Protein 4DJB (pdb70)

Foldseek 3Di:
DWKKKWKKWDWQVNCVLQVLCHRLVVQLVVLVVVCVVCVVVPQNDWDDWAADPPGTIMDMIMGTLPDDVSVVVSQVVSLVSSQVSVQVVSCVSNVGDGDDRNVIGIDMDDDPVD/DWWKKKWWFDQVNCVLCVLVHRLVVQLVVLVVVVCVVCPVVQVDKDDWDADPPGTIMDMIITNDPDPVCVVVVQVVSLCSSQVSVQVVSCVSVVGDGDDRVVTHIDTDDDPVD

Int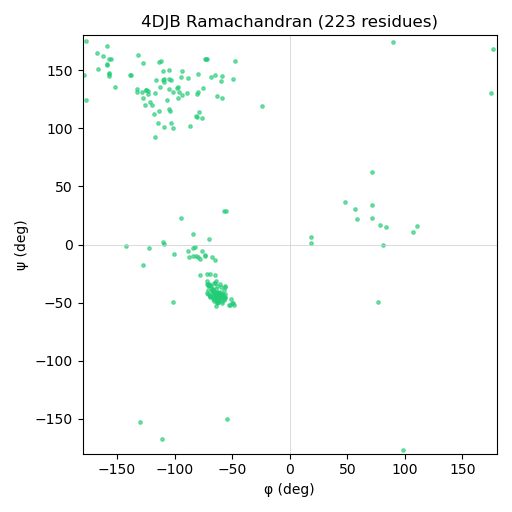erPro domains:
  IPR009699 Mastadenovirus E4/Orf3 [PF06931] (4-116)
  IPR038368 Mastadenovirus E4/Orf3 superfamily [G3DSA:3.30.70.2870] (1-116)

Secondary structure (DSSP, 8-state):
---EEEEEEEEHHHHHHH-----HHHHHHHHHHHHHHTGGG----B--EEE-SSSEEEEEEEE---SHHHHHHHHHHHHHHHHHHHHHHHHHHHTS-----TT--EEEE--TT-/--EEEEEEE-HHHHHHH-----HHHHHHHHHHHHHHTTTT---EE--EEE-SSS-EEEEEEEE-S-GGGHHHHHHHHHHHHHHHHHHHHHHHHTS-----TT---EE---TT-

Solvent-accessible surface area: 12190 Å² total

Organism: Human adenovirus C serotype 5 (NCBI:txid28285)

Structure (mmCIF, N/CA/C/O backbone):
data_4DJB
#
_entry.id   4DJB
#
_cell.length_a   56.429
_cell.length_b   67.222
_cell.length_c   87.340
_cell.angle_alpha   90.00
_cell.angle_beta   90.00
_cell.angle_gamma   90.00
#
_symmetry.space_group_name_H-M   'P 21 21 21'
#
loop_
_entity.id
_entity.type
_entity.pdbx_description
1 polymer E4-ORF3
2 water water
#
loop_
_atom_site.group_PDB
_atom_site.id
_atom_site.type_symbol
_atom_site.label_atom_id
_atom_site.label_alt_id
_atom_site.label_comp_id
_atom_site.label_asym_id
_atom_site.label_entity_id
_atom_site.label_seq_id
_atom_site.pdbx_PDB_ins_code
_at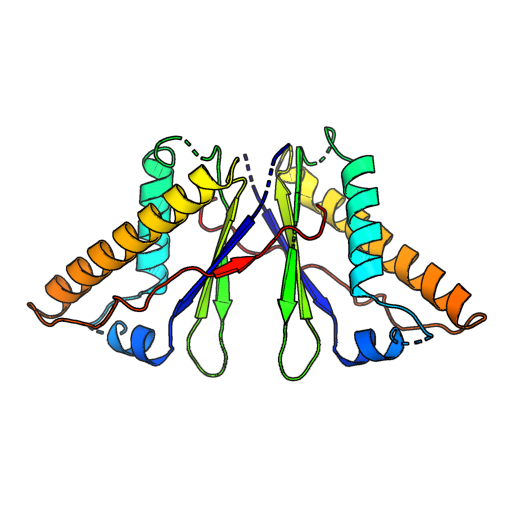om_site.Cartn_x
_atom_site.Cartn_y
_atom_site.Cartn_z
_atom_site.occupancy
_atom_site.B_iso_or_equiv
_atom_site.auth_seq_id
_atom_site.auth_comp_id
_atom_site.auth_asym_id
_atom_site.auth_atom_id
_atom_site.pdbx_PDB_model_num
ATOM 1 N N . ASP A 1 13 ? 29.241 49.640 -10.309 1.00 44.10 -1 ASP A N 1
ATOM 2 C CA . ASP A 1 13 ? 30.314 50.214 -9.503 1.00 41.68 -1 ASP A CA 1
ATOM 3 C C . ASP A 1 13 ? 30.662 49.330 -8.293 1.00 38.06 -1 ASP A C 1
ATOM 4 O O . ASP A 1 13 ? 31.812 48.928 -8.141 1.00 37.71 -1 ASP A O 1
ATOM 9 N N . PRO A 1 14 ? 29.667 49.012 -7.441 1.00 36.86 0 PRO A N 1
ATOM 10 C CA . PRO A 1 14 ? 29.901 48.085 -6.322 1.00 34.25 0 PRO A CA 1
ATOM 11 C C . PRO A 1 14 ? 30.478 46.762 -6.805 1.00 31.42 0 PRO A C 1
ATOM 12 O O . PRO A 1 14 ? 30.179 46.328 -7.912 1.00 32.43 0 PRO A O 1
ATOM 24 N N . ILE A 1 16 ? 30.110 43.335 -5.396 1.00 27.44 2 ILE A N 1
ATOM 25 C CA . ILE A 1 16 ? 29.510 42.467 -4.390 1.00 25.74 2 ILE A CA 1
ATOM 26 C C . ILE A 1 16 ? 30.027 41.045 -4.535 1.00 25.47 2 ILE A C 1
ATOM 27 O O . ILE A 1 16 ? 29.944 40.440 -5.609 1.00 25.79 2 ILE A O 1
ATOM 32 N N . ARG A 1 17 ? 30.583 40.514 -3.457 1.00 25.76 3 ARG A N 1
ATOM 33 C CA . ARG A 1 17 ? 31.096 39.144 -3.499 1.00 25.00 3 ARG A CA 1
ATOM 34 C C . ARG A 1 17 ? 30.615 38.346 -2.292 1.00 25.08 3 ARG A C 1
ATOM 35 O O . ARG A 1 17 ? 30.124 38.903 -1.312 1.00 23.76 3 ARG A O 1
ATOM 43 N N . CYS A 1 18 ? 30.726 37.032 -2.391 1.00 24.44 4 CYS A N 1
ATOM 44 C CA . CYS A 1 18 ? 30.456 36.167 -1.266 1.00 23.93 4 CYS A CA 1
ATOM 45 C C . CYS A 1 18 ? 31.719 35.364 -1.002 1.00 24.10 4 CYS A C 1
ATOM 46 O O . CYS A 1 18 ? 32.220 34.695 -1.893 1.00 25.45 4 CYS A O 1
ATOM 49 N N . LEU A 1 19 ? 32.243 35.460 0.213 1.00 24.17 5 LEU A N 1
ATOM 50 C CA . LEU A 1 19 ? 33.404 34.677 0.616 1.00 23.85 5 LEU A CA 1
ATOM 51 C C . LEU A 1 19 ? 32.927 33.428 1.364 1.00 25.96 5 LEU A C 1
ATOM 52 O O . LEU A 1 19 ? 32.162 33.535 2.319 1.00 24.86 5 LEU A O 1
ATOM 57 N N . ARG A 1 20 ? 33.367 32.251 0.926 1.00 26.02 6 ARG A N 1
ATOM 58 C CA . ARG A 1 20 ? 32.908 30.997 1.526 1.00 26.51 6 ARG A CA 1
ATOM 59 C C . ARG A 1 20 ? 34.069 30.197 2.110 1.00 26.64 6 ARG A C 1
ATOM 60 O O . ARG A 1 20 ? 34.995 29.813 1.394 1.00 26.31 6 ARG A O 1
ATOM 68 N N . LEU A 1 21 ? 34.001 29.943 3.411 1.00 27.39 7 LEU A N 1
ATOM 69 C CA . LEU A 1 21 ? 35.054 29.219 4.107 1.00 27.37 7 LEU A CA 1
ATOM 70 C C . LEU A 1 21 ? 34.550 27.866 4.609 1.00 27.35 7 LEU A C 1
ATOM 71 O O . LEU A 1 21 ? 33.685 27.810 5.473 1.00 26.85 7 LEU A O 1
ATOM 76 N N . LYS A 1 22 ? 35.106 26.785 4.078 1.00 28.44 8 LYS A N 1
ATOM 77 C CA . LYS A 1 22 ? 34.707 25.430 4.483 1.00 29.86 8 LYS A CA 1
ATOM 78 C C . LYS A 1 22 ? 35.358 24.950 5.784 1.00 28.26 8 LYS A C 1
ATOM 79 O O . LYS A 1 22 ? 36.570 25.021 5.944 1.00 28.87 8 LYS A O 1
ATOM 85 N N . VAL A 1 23 ? 34.540 24.459 6.712 1.00 28.40 9 VAL A N 1
ATOM 86 C CA . VAL A 1 23 ? 35.048 23.847 7.929 1.00 28.38 9 VAL A CA 1
ATOM 87 C C . VAL A 1 23 ? 34.699 22.356 7.965 1.00 30.54 9 VAL A C 1
ATOM 88 O O . VAL A 1 23 ? 33.549 21.975 8.205 1.00 26.95 9 VAL A O 1
ATOM 92 N N . GLU A 1 24 ? 35.708 21.529 7.709 1.00 29.00 10 GLU A N 1
ATOM 93 C CA . GLU A 1 24 ? 35.575 20.075 7.771 1.00 30.78 10 GLU A CA 1
ATOM 94 C C . GLU A 1 24 ? 34.919 19.612 9.076 1.00 28.01 10 GLU A C 1
ATOM 95 O O . GLU A 1 24 ? 35.169 20.168 10.146 1.00 27.62 10 GLU A O 1
ATOM 101 N N . GLY A 1 25 ? 34.090 18.582 8.985 1.00 29.47 11 GLY A N 1
ATOM 102 C CA . GLY A 1 25 ? 33.464 18.004 10.163 1.00 28.53 11 GLY A CA 1
ATOM 103 C C . GLY A 1 25 ? 34.458 17.545 11.218 1.00 26.75 11 GLY A C 1
ATOM 104 O O . GLY A 1 25 ? 34.199 17.676 12.410 1.00 25.02 11 GLY A O 1
ATOM 105 N N . ALA A 1 26 ? 35.600 17.012 10.790 1.00 25.52 12 ALA A N 1
ATOM 106 C CA . ALA A 1 26 ? 36.601 16.536 11.740 1.00 25.40 12 ALA A CA 1
ATOM 107 C C . ALA A 1 26 ? 37.265 17.702 12.492 1.00 24.67 12 ALA A C 1
ATOM 108 O O . ALA A 1 26 ? 37.605 17.585 13.666 1.00 24.38 12 ALA A O 1
ATOM 110 N N . LEU A 1 27 ? 37.434 18.831 11.812 1.00 24.94 13 LEU A N 1
ATOM 111 C CA . LEU A 1 27 ? 37.986 20.014 12.457 1.00 25.38 13 LEU A CA 1
ATOM 112 C C . LEU A 1 27 ? 37.023 20.547 13.518 1.00 25.07 13 LEU A C 1
ATOM 113 O O . LEU A 1 27 ? 37.434 20.897 14.627 1.00 24.32 13 LEU A O 1
ATOM 118 N N . GLU A 1 28 ? 35.742 20.606 13.176 1.00 25.06 14 GLU A N 1
ATOM 119 C CA . GLU A 1 28 ? 34.723 21.017 14.141 1.00 25.76 14 GLU A CA 1
ATOM 120 C C . GLU A 1 28 ? 34.733 20.079 15.346 1.00 25.74 14 GLU A C 1
ATOM 121 O O . GLU A 1 28 ? 34.647 20.515 16.497 1.00 25.92 14 GLU A O 1
ATOM 127 N N . GLN A 1 29 ? 34.850 18.782 15.079 1.00 26.25 15 GLN A N 1
ATOM 128 C CA . GLN A 1 29 ? 34.879 17.799 16.162 1.00 25.66 15 GLN A CA 1
ATOM 129 C C . GLN A 1 29 ? 36.141 17.947 17.009 1.00 24.56 15 GLN A C 1
ATOM 130 O O . GLN A 1 29 ? 36.101 17.819 18.229 1.00 26.50 15 GLN A O 1
ATOM 136 N N . ILE A 1 30 ? 37.263 18.234 16.372 1.00 23.31 16 ILE A N 1
ATOM 137 C CA . ILE A 1 30 ? 38.483 18.521 17.130 1.00 25.62 16 ILE A CA 1
ATOM 138 C C . ILE A 1 30 ? 38.284 19.675 18.126 1.00 25.55 16 ILE A C 1
ATOM 139 O O . ILE A 1 30 ? 38.734 19.609 19.267 1.00 25.35 16 ILE A O 1
ATOM 144 N N . PHE A 1 31 ? 37.599 20.725 17.695 1.00 23.71 17 PHE A N 1
ATOM 145 C CA . PHE A 1 31 ? 37.340 21.862 18.578 1.00 25.61 17 PHE A CA 1
ATOM 146 C C . PHE A 1 31 ? 36.332 21.508 19.669 1.00 24.40 17 PHE A C 1
ATOM 147 O O . PHE A 1 31 ? 36.526 21.841 20.825 1.00 25.46 17 PHE A O 1
ATOM 155 N N . THR A 1 32 ? 35.279 20.802 19.290 1.00 24.72 18 THR A N 1
ATOM 156 C CA . THR A 1 32 ? 34.289 20.338 20.257 1.00 27.35 18 THR A CA 1
ATOM 157 C C . THR A 1 32 ? 34.944 19.520 21.363 1.00 27.07 18 THR A C 1
ATOM 158 O O . THR A 1 32 ? 34.610 19.676 22.525 1.00 27.28 18 THR A O 1
ATOM 170 N N . ALA A 1 34 ? 37.867 19.801 22.453 1.00 26.96 20 ALA A N 1
ATOM 171 C CA . ALA A 1 34 ? 38.629 20.717 23.291 1.00 27.91 20 ALA A CA 1
ATOM 172 C C . ALA A 1 34 ? 37.700 21.591 24.148 1.00 30.12 20 ALA A C 1
ATOM 173 O O . ALA A 1 34 ? 38.167 22.448 24.893 1.00 29.92 20 ALA A O 1
ATOM 175 N N . GLY A 1 35 ? 36.392 21.376 24.031 1.00 30.04 21 GLY A N 1
ATOM 176 C CA . GLY A 1 35 ? 35.417 22.187 24.745 1.00 29.39 21 GLY A CA 1
ATOM 177 C C . GLY A 1 35 ? 35.078 23.500 24.043 1.00 30.43 21 GLY A C 1
ATOM 178 O O . GLY A 1 35 ? 34.489 24.407 24.645 1.00 30.15 21 GLY A O 1
ATOM 179 N N . LEU A 1 36 ? 35.441 23.600 22.767 1.00 27.90 22 LEU A N 1
ATOM 180 C CA . LEU A 1 36 ? 35.273 24.842 22.015 1.00 28.15 22 LEU A CA 1
ATOM 181 C C . LEU A 1 36 ? 34.175 24.725 20.963 1.00 27.45 22 LEU A C 1
ATOM 182 O O . LEU A 1 36 ? 34.009 23.670 20.337 1.00 28.12 22 LEU A O 1
ATOM 187 N N . ASN A 1 37 ? 33.418 25.806 20.789 1.00 26.49 23 ASN A N 1
ATOM 188 C CA . ASN A 1 37 ? 32.434 25.908 19.715 1.00 27.16 23 ASN A CA 1
ATOM 189 C C . ASN A 1 37 ? 33.026 26.769 18.595 1.00 27.69 23 ASN A C 1
ATOM 190 O O . ASN A 1 37 ? 33.049 27.996 18.687 1.00 27.69 23 ASN A O 1
ATOM 195 N N . ILE A 1 38 ? 33.529 26.111 17.556 1.00 25.82 24 ILE A N 1
ATOM 196 C CA . ILE A 1 38 ? 34.203 26.793 16.470 1.00 24.73 24 ILE A CA 1
ATOM 197 C C . ILE A 1 38 ? 33.272 27.730 15.683 1.00 25.46 24 ILE A C 1
ATOM 198 O O . ILE A 1 38 ? 33.715 28.738 15.169 1.00 23.56 24 ILE A O 1
ATOM 203 N N . ARG A 1 39 ? 31.990 27.401 15.584 1.00 26.10 25 ARG A N 1
ATOM 204 C CA . ARG A 1 39 ? 31.054 28.284 14.885 1.00 27.39 25 ARG A CA 1
ATOM 205 C C . ARG A 1 39 ? 30.932 29.610 15.611 1.00 25.88 25 ARG A C 1
ATOM 206 O O . ARG A 1 39 ? 30.888 30.664 14.979 1.00 23.60 25 ARG A O 1
ATOM 214 N N . ASP A 1 40 ? 30.861 29.539 16.937 1.00 26.93 26 ASP A N 1
ATOM 215 C CA . ASP A 1 40 ? 30.753 30.733 17.770 1.00 27.62 26 ASP A CA 1
ATOM 216 C C . ASP A 1 40 ? 32.063 31.516 17.762 1.00 26.33 26 ASP A C 1
ATOM 217 O O . ASP A 1 40 ? 32.048 32.739 17.821 1.00 25.34 26 ASP A O 1
ATOM 222 N N . LEU A 1 41 ? 33.187 30.806 17.709 1.00 26.61 27 LEU A N 1
ATOM 223 C CA . LEU A 1 41 ? 34.493 31.467 17.644 1.00 27.18 27 LEU A CA 1
ATOM 224 C C . LEU A 1 41 ? 34.655 32.234 16.335 1.00 25.83 27 LEU A C 1
ATOM 225 O O . LEU A 1 41 ? 35.119 33.365 16.336 1.00 25.54 27 LEU A O 1
ATOM 230 N N . LEU A 1 42 ? 34.280 31.606 15.223 1.00 24.39 28 LEU A N 1
ATOM 231 C CA . LEU A 1 42 ? 34.322 32.272 13.922 1.00 25.15 28 LEU A CA 1
ATOM 232 C C . LEU A 1 42 ? 33.394 33.489 13.901 1.00 23.50 28 LEU A C 1
ATOM 233 O O . LEU A 1 42 ? 33.748 34.545 13.369 1.00 22.40 28 LEU A O 1
ATOM 238 N N . ARG A 1 43 ? 32.204 33.324 14.469 1.00 23.56 29 ARG A N 1
ATOM 239 C CA . ARG A 1 43 ? 31.250 34.422 14.569 1.00 24.29 29 ARG A CA 1
ATOM 240 C C . ARG A 1 43 ? 31.913 35.598 15.300 1.00 24.63 29 ARG A C 1
ATOM 241 O O . ARG A 1 43 ? 31.818 36.747 14.868 1.00 23.68 29 ARG A O 1
ATOM 249 N N . ASP A 1 44 ? 32.598 35.299 16.401 1.00 23.94 30 ASP A N 1
ATOM 250 C CA . ASP A 1 44 ? 33.185 36.353 17.223 1.00 26.23 30 ASP A CA 1
ATOM 251 C C . ASP A 1 44 ? 34.386 37.026 16.566 1.00 25.13 30 ASP A C 1
ATOM 252 O O . ASP A 1 44 ? 34.604 38.212 16.752 1.00 25.14 30 ASP A O 1
ATOM 257 N N . ILE A 1 45 ? 35.157 36.258 15.799 1.00 23.34 31 ILE A N 1
ATOM 258 C CA . ILE A 1 45 ? 36.284 36.816 15.066 1.00 24.23 31 ILE A CA 1
ATOM 259 C C . ILE A 1 45 ? 35.791 37.840 14.039 1.00 23.60 31 ILE A C 1
ATOM 260 O O . ILE A 1 45 ? 36.326 38.957 13.939 1.00 23.06 31 ILE A O 1
ATOM 265 N N . LEU A 1 46 ? 34.744 37.473 13.309 1.00 20.40 32 LEU A N 1
ATOM 266 C CA . LEU A 1 46 ? 34.156 38.363 12.322 1.00 22.79 32 LEU A CA 1
ATOM 267 C C . LEU A 1 46 ? 33.470 39.571 12.974 1.00 22.91 32 LEU A C 1
ATOM 268 O O . LEU A 1 46 ? 33.519 40.674 12.443 1.00 22.83 32 LEU A O 1
ATOM 273 N N . ARG A 1 47 ? 32.856 39.372 14.134 1.00 22.03 33 ARG A N 1
ATOM 274 C CA . ARG A 1 47 ? 32.287 40.501 14.862 1.00 23.22 33 ARG A CA 1
ATOM 275 C C . ARG A 1 47 ? 33.372 41.478 15.365 1.00 24.62 33 ARG A C 1
ATOM 276 O O . ARG A 1 47 ? 33.132 42.678 15.444 1.00 22.21 33 ARG A O 1
ATOM 284 N N . ARG A 1 48 ? 34.553 40.966 15.712 1.00 24.58 34 ARG A N 1
ATOM 285 C CA . ARG A 1 48 ? 35.627 41.850 16.184 1.00 25.57 34 ARG A CA 1
ATOM 286 C C . ARG A 1 48 ? 36.152 42.680 15.017 1.00 25.55 34 ARG A C 1
ATOM 287 O O . ARG A 1 48 ? 36.530 43.839 15.188 1.00 26.07 34 ARG A O 1
ATOM 295 N N . TRP A 1 49 ? 36.171 42.079 13.829 1.00 25.56 35 TRP A N 1
ATOM 296 C CA . TRP A 1 49 ? 36.551 42.798 12.620 1.00 24.95 35 TRP A CA 1
ATOM 297 C C . TRP A 1 49 ? 35.538 43.927 12.380 1.00 25.51 35 TRP A C 1
ATOM 298 O O . TRP A 1 49 ? 35.914 45.094 12.199 1.00 26.28 35 TRP A O 1
ATOM 309 N N . ARG A 1 50 ? 34.257 43.580 12.408 1.00 24.16 36 ARG A N 1
ATOM 310 C CA . ARG A 1 50 ? 33.183 44.576 12.355 1.00 24.78 36 ARG A CA 1
ATOM 311 C C . ARG A 1 50 ? 33.375 45.674 13.397 1.00 25.82 36 ARG A C 1
ATOM 312 O O . ARG A 1 50 ? 33.230 46.865 13.088 1.00 25.78 36 ARG A O 1
ATOM 320 N N . ASP A 1 51 ? 33.679 45.276 14.632 1.00 24.64 37 ASP A N 1
ATOM 321 C CA . ASP A 1 51 ? 33.756 46.235 15.735 1.00 27.83 37 ASP A CA 1
ATOM 322 C C . ASP A 1 51 ? 35.004 47.105 15.649 1.00 27.58 37 ASP A C 1
ATOM 323 O O . ASP A 1 51 ? 35.132 48.071 16.402 1.00 28.67 37 ASP A O 1
ATOM 328 N N . GLU A 1 52 ? 35.916 46.743 14.746 1.00 26.79 38 GLU A N 1
ATOM 329 C CA . GLU A 1 52 ? 37.044 47.599 14.377 1.00 29.69 38 GLU A CA 1
ATOM 330 C C . GLU A 1 52 ? 36.683 48.412 13.150 1.00 27.99 38 GLU A C 1
ATOM 331 O O . GLU A 1 52 ? 37.571 48.830 12.403 1.00 29.30 38 GLU A O 1
ATOM 337 N N . ASN A 1 53 ? 35.387 48.601 12.916 1.00 26.61 39 ASN A N 1
ATOM 338 C CA . ASN A 1 53 ? 34.917 49.292 11.721 1.00 28.12 39 ASN A CA 1
ATOM 339 C C . ASN A 1 53 ? 35.410 48.641 10.420 1.00 28.33 39 ASN A C 1
ATOM 340 O O . ASN A 1 53 ? 35.609 49.320 9.406 1.00 29.21 39 ASN A O 1
ATOM 345 N N . TYR A 1 54 ? 35.595 47.325 10.462 1.00 26.20 40 TYR A N 1
ATOM 346 C CA . TYR A 1 54 ? 36.060 46.553 9.310 1.00 25.83 40 TYR A CA 1
ATOM 347 C C . TYR A 1 54 ? 37.419 47.064 8.835 1.00 25.98 40 TYR A C 1
ATOM 348 O O . TYR A 1 54 ? 37.815 46.868 7.682 1.00 24.37 40 TYR A O 1
ATOM 357 N N . LEU A 1 55 ? 38.134 47.731 9.737 1.00 27.94 41 LEU A N 1
ATOM 358 C CA . LEU A 1 55 ? 39.391 48.375 9.383 1.00 26.65 41 LEU A CA 1
ATOM 359 C C . LEU A 1 55 ? 39.239 49.204 8.110 1.00 27.38 41 LEU A C 1
ATOM 360 O O . LEU A 1 55 ? 40.150 49.255 7.280 1.00 29.66 41 LEU A O 1
ATOM 365 N N . GLY A 1 56 ? 38.076 49.834 7.954 1.00 27.93 42 GLY A N 1
ATOM 366 C CA . GLY A 1 56 ? 37.792 50.684 6.809 1.00 27.93 42 GLY A CA 1
ATOM 367 C C . GLY A 1 56 ? 37.599 49.962 5.480 1.00 29.04 42 GLY A C 1
ATOM 368 O O . GLY A 1 56 ? 37.166 50.570 4.496 1.00 27.28 42 GLY A O 1
ATOM 377 N N . VAL A 1 58 ? 35.451 47.737 4.287 1.00 26.20 44 VAL A N 1
ATOM 378 C CA . VAL A 1 58 ? 34.102 47.708 3.714 1.00 25.19 44 VAL A CA 1
ATOM 379 C C . VAL A 1 58 ? 33.147 48.529 4.574 1.00 26.49 44 VAL A C 1
ATOM 380 O O . VAL A 1 58 ? 33.419 48.751 5.737 1.00 26.60 44 VAL A O 1
ATOM 384 N N . GLU A 1 59 ? 32.040 48.982 3.995 1.00 26.36 45 GLU A N 1
ATOM 385 C CA . GLU A 1 59 ? 31.067 49.771 4.742 1.00 28.37 45 GLU A CA 1
ATOM 386 C C . GLU A 1 59 ? 30.220 48.857 5.625 1.00 29.38 45 GLU A C 1
ATOM 387 O O . GLU A 1 59 ? 29.728 49.283 6.675 1.00 28.42 45 GLU A O 1
ATOM 393 N N . GLY A 1 60 ? 30.093 47.595 5.211 1.00 26.62 46 GLY A N 1
ATOM 394 C CA . GLY A 1 60 ? 29.392 46.591 5.992 1.00 28.20 46 GLY A CA 1
ATOM 395 C C . GLY A 1 60 ? 29.444 45.217 5.343 1.00 26.59 46 GLY A C 1
ATOM 396 O O . GLY A 1 60 ? 29.937 45.066 4.225 1.00 25.74 46 GLY A O 1
ATOM 397 N N . ALA A 1 61 ? 28.915 44.211 6.035 1.00 25.69 47 ALA A N 1
ATOM 398 C CA . ALA A 1 61 ? 28.946 42.842 5.541 1.00 25.42 47 ALA A CA 1
ATOM 399 C C . ALA A 1 61 ? 27.864 41.995 6.203 1.00 25.45 47 ALA A C 1
ATOM 400 O O . ALA A 1 61 ? 27.430 42.293 7.302 1.00 25.81 47 ALA A O 1
ATOM 402 N N . GLY A 1 62 ? 27.445 40.934 5.526 1.00 24.09 48 GLY A N 1
ATOM 403 C CA . GLY A 1 62 ? 26.546 39.966 6.121 1.00 23.67 48 GLY A CA 1
ATOM 404 C C . GLY A 1 62 ? 27.287 38.653 6.331 1.00 25.39 48 GLY A C 1
ATOM 405 O O . GLY A 1 62 ? 28.329 38.403 5.723 1.00 23.21 48 GLY A O 1
ATOM 414 N N . PHE A 1 64 ? 26.455 34.304 7.311 1.00 26.33 50 PHE A N 1
ATOM 415 C CA . PHE A 1 64 ? 25.605 33.197 7.742 1.00 29.26 50 PHE A CA 1
ATOM 416 C C . PHE A 1 64 ? 26.390 31.891 7.657 1.00 28.76 50 PHE A C 1
ATOM 417 O O . PHE A 1 64 ? 27.485 31.862 7.107 1.00 27.26 50 PHE A O 1
ATOM 425 N N . ILE A 1 65 ? 25.839 30.825 8.232 1.00 30.42 51 ILE A N 1
ATOM 426 C CA . ILE A 1 65 ? 26.455 29.500 8.164 1.00 30.35 51 ILE A CA 1
ATOM 427 C C . ILE A 1 65 ? 25.472 28.479 7.588 1.00 30.67 51 ILE A C 1
ATOM 428 O O . ILE A 1 65 ? 24.319 28.436 7.993 1.00 30.42 51 ILE A O 1
ATOM 433 N N . GLU A 1 66 ? 25.938 27.680 6.637 1.00 29.49 52 GLU A N 1
ATOM 434 C CA . GLU A 1 66 ? 25.170 26.564 6.097 1.00 31.67 52 GLU A CA 1
ATOM 435 C C . GLU A 1 66 ? 25.800 25.253 6.544 1.00 32.70 52 GLU A C 1
ATOM 436 O O . GLU A 1 66 ? 27.030 25.130 6.587 1.00 29.18 52 GLU A O 1
ATOM 442 N N . GLU A 1 67 ? 24.957 24.273 6.862 1.00 34.38 53 GLU A N 1
ATOM 443 C CA . GLU A 1 67 ? 25.431 22.930 7.200 1.00 35.38 53 GLU A CA 1
ATOM 444 C C . GLU A 1 67 ? 26.027 22.225 5.995 1.00 34.34 53 GLU A C 1
ATOM 445 O O . GLU A 1 67 ? 25.549 22.382 4.876 1.00 37.37 53 GLU A O 1
ATOM 451 N N . ILE A 1 68 ? 27.069 21.435 6.222 1.00 34.53 54 ILE A N 1
ATOM 452 C CA . ILE A 1 68 ? 27.439 20.429 5.244 1.00 36.26 54 ILE A CA 1
ATOM 453 C C . ILE A 1 68 ? 26.987 19.080 5.807 1.00 38.83 54 ILE A C 1
ATOM 454 O O . ILE A 1 68 ? 27.046 18.846 7.018 1.00 38.07 54 ILE A O 1
ATOM 459 N N . HIS A 1 69 ? 26.502 18.211 4.929 1.00 41.52 55 HIS A N 1
ATOM 460 C CA . HIS A 1 69 ? 26.063 16.883 5.341 1.00 41.45 55 HIS A CA 1
ATOM 461 C C . HIS A 1 69 ? 27.042 15.847 4.817 1.00 40.84 55 HIS A C 1
ATOM 462 O O . HIS A 1 69 ? 27.530 15.958 3.692 1.00 44.42 55 HIS A O 1
ATOM 469 N N . PRO A 1 70 ? 27.353 14.840 5.642 1.00 39.64 56 PRO A N 1
ATOM 470 C CA . PRO A 1 70 ? 26.728 14.613 6.946 1.00 39.79 56 PRO A CA 1
ATOM 471 C C . PRO A 1 70 ? 27.352 15.422 8.084 1.00 38.39 56 PRO A C 1
ATOM 472 O O . PRO A 1 70 ? 26.853 15.375 9.214 1.00 37.43 56 PRO A O 1
ATOM 476 N N . GLU A 1 71 ? 28.406 16.176 7.794 1.00 36.88 57 GLU A N 1
ATOM 477 C CA . GLU A 1 71 ? 29.224 16.746 8.858 1.00 35.00 57 GLU A CA 1
ATOM 478 C C . GLU A 1 71 ? 29.976 17.982 8.367 1.00 32.15 57 GLU A C 1
ATOM 479 O O . GLU A 1 71 ? 30.410 18.021 7.228 1.00 34.06 57 GLU A O 1
ATOM 485 N N . GLY A 1 72 ? 30.159 18.973 9.234 1.00 32.23 58 GLY A N 1
ATOM 486 C CA . GLY A 1 72 ? 30.868 20.194 8.862 1.00 32.15 58 GLY A CA 1
ATOM 487 C C . GLY A 1 72 ? 29.911 21.327 8.505 1.00 30.72 58 GLY A C 1
ATOM 488 O O . GLY A 1 72 ? 28.699 21.175 8.608 1.00 30.58 58 GLY A O 1
ATOM 489 N N . PHE A 1 73 ? 30.458 22.464 8.085 1.00 29.44 59 PHE A N 1
ATOM 490 C CA . PHE A 1 73 ? 29.649 23.628 7.723 1.00 29.31 59 PHE A CA 1
ATOM 491 C C . PHE A 1 73 ? 30.490 24.593 6.887 1.00 30.63 59 PHE A C 1
ATOM 492 O O . PHE A 1 73 ? 31.716 24.487 6.852 1.00 28.50 59 PHE A O 1
ATOM 500 N N . SER A 1 74 ? 29.826 25.507 6.186 1.00 30.11 60 SER A N 1
ATOM 501 C CA . SER A 1 74 ? 30.516 26.587 5.496 1.00 28.50 60 SER A CA 1
ATOM 502 C C . SER A 1 74 ? 30.097 27.892 6.114 1.00 28.73 60 SER A C 1
ATOM 503 O O . SER A 1 74 ? 28.939 28.069 6.507 1.00 28.68 60 SER A O 1
ATOM 506 N N . LEU A 1 75 ? 31.063 28.795 6.223 1.00 28.30 61 LEU A N 1
ATOM 507 C CA . LEU A 1 75 ? 30.829 30.135 6.708 1.00 26.81 61 LEU A CA 1
ATOM 508 C C . LEU A 1 75 ? 30.783 31.063 5.488 1.00 26.32 61 LEU A C 1
ATOM 509 O O . LEU A 1 75 ? 31.650 30.992 4.612 1.00 27.25 61 LEU A O 1
ATOM 514 N N . TYR A 1 76 ? 29.762 31.907 5.416 1.00 25.03 62 TYR A N 1
ATOM 515 C CA . TYR A 1 76 ? 29.599 32.812 4.274 1.00 25.89 62 TYR A CA 1
ATOM 516 C C . TYR A 1 76 ? 29.684 34.255 4.723 1.00 25.38 62 TYR A C 1
ATOM 517 O O . TYR A 1 76 ? 29.010 34.646 5.682 1.00 26.27 62 TYR A O 1
ATOM 526 N N . VAL A 1 77 ? 30.504 35.045 4.032 1.00 23.32 63 VAL A N 1
ATOM 527 C CA . VAL A 1 77 ? 30.575 36.482 4.294 1.00 22.96 63 VAL A CA 1
ATOM 528 C C . VAL A 1 77 ? 30.346 37.221 2.989 1.00 23.13 63 VAL A C 1
ATOM 529 O O . VAL A 1 77 ? 31.093 37.062 2.023 1.00 22.12 63 VAL A O 1
ATOM 533 N N . HIS A 1 78 ? 29.301 38.033 2.965 1.00 22.75 64 HIS A N 1
ATOM 534 C CA . HIS A 1 78 ? 28.907 38.689 1.740 1.00 23.83 64 HIS A CA 1
ATOM 535 C C . HIS A 1 78 ? 28.884 40.205 1.901 1.00 22.81 64 HIS A C 1
ATOM 536 O O . HIS A 1 78 ? 28.296 40.746 2.846 1.00 23.72 64 HIS A O 1
ATOM 543 N N . LEU A 1 79 ? 29.540 40.885 0.967 1.00 22.73 65 LEU A N 1
ATOM 544 C CA . LEU A 1 79 ? 29.830 42.304 1.101 1.00 24.89 65 LEU A CA 1
ATOM 545 C C . LEU A 1 79 ? 30.314 42.921 -0.198 1.00 24.59 65 LEU A C 1
ATOM 546 O O . LEU A 1 79 ? 30.719 42.222 -1.126 1.00 24.06 65 LEU A O 1
ATOM 551 N N . ASP A 1 80 ? 30.300 44.245 -0.231 1.00 25.20 66 ASP A N 1
ATOM 552 C CA . ASP A 1 80 ? 30.878 44.995 -1.336 1.00 25.54 66 ASP A CA 1
ATOM 553 C C . ASP A 1 80 ? 32.364 45.208 -1.064 1.00 26.51 66 ASP A C 1
ATOM 554 O O . ASP A 1 80 ? 32.744 46.057 -0.262 1.00 25.47 66 ASP A O 1
ATOM 559 N N . VAL A 1 81 ? 33.201 44.418 -1.729 1.00 24.64 67 VAL A N 1
ATOM 560 C CA . VAL A 1 81 ? 34.636 44.495 -1.518 1.00 26.01 67 VAL A CA 1
ATOM 561 C C . VAL A 1 81 ? 35.307 45.622 -2.328 1.00 26.90 67 VAL A C 1
ATOM 562 O O . VAL A 1 81 ? 36.507 45.814 -2.216 1.00 27.20 67 VAL A O 1
ATOM 566 N N . ARG A 1 82 ? 34.520 46.338 -3.133 1.00 26.50 68 ARG A N 1
ATOM 567 C CA . ARG A 1 82 ? 34.941 47.581 -3.810 1.00 30.01 68 ARG A CA 1
ATOM 568 C C . ARG A 1 82 ? 35.850 47.409 -5.039 1.00 29.28 68 ARG A C 1
ATOM 569 O O . ARG A 1 82 ? 35.595 48.001 -6.092 1.00 29.91 68 ARG A O 1
ATOM 577 N N . ALA A 1 83 ? 36.912 46.622 -4.890 1.00 29.09 69 ALA A N 1
ATOM 578 C CA . ALA A 1 83 ? 37.903 46.453 -5.943 1.00 29.87 69 ALA A CA 1
ATOM 579 C C . ALA A 1 83 ? 38.681 45.162 -5.752 1.00 29.70 69 ALA A C 1
ATOM 580 O O . ALA A 1 83 ? 38.814 44.674 -4.630 1.00 29.50 69 ALA A O 1
ATOM 582 N N . VAL A 1 84 ? 39.209 44.622 -6.849 1.00 29.70 70 VAL A N 1
ATOM 583 C CA . VAL A 1 84 ? 39.968 43.374 -6.807 1.00 29.65 70 VAL A CA 1
ATOM 584 C C . VAL A 1 84 ? 41.092 43.372 -5.774 1.00 30.43 70 VAL A C 1
ATOM 585 O O . VAL A 1 84 ? 41.193 42.451 -4.956 1.00 28.83 70 VAL A O 1
ATOM 589 N N . SER A 1 85 ? 41.958 44.384 -5.809 1.00 30.48 71 SER A N 1
ATOM 590 C CA . SER A 1 85 ? 43.071 44.406 -4.853 1.00 30.96 71 SER A CA 1
ATOM 591 C C . SER A 1 85 ? 42.545 44.451 -3.416 1.00 28.84 71 SER A C 1
ATOM 592 O O . SER A 1 85 ? 43.138 43.865 -2.509 1.00 27.85 71 SER A O 1
ATOM 595 N N . LEU A 1 86 ? 41.416 45.126 -3.219 1.00 27.31 72 LEU A N 1
ATOM 596 C CA . LEU A 1 86 ? 40.837 45.221 -1.884 1.00 27.58 72 LEU A CA 1
ATOM 597 C C . LEU A 1 86 ? 40.240 43.862 -1.462 1.00 27.19 72 LEU A C 1
ATOM 598 O O . LEU A 1 86 ? 40.415 43.421 -0.327 1.00 25.10 72 LEU A O 1
ATOM 603 N N . LEU A 1 87 ? 39.557 43.196 -2.392 1.00 27.05 73 LEU A N 1
ATOM 604 C CA . LEU A 1 87 ? 39.101 41.820 -2.178 1.00 26.76 73 LEU A CA 1
ATOM 605 C C . LEU A 1 87 ? 40.233 40.935 -1.672 1.00 26.33 73 LEU A C 1
ATOM 606 O O . LEU A 1 87 ? 40.091 40.227 -0.682 1.00 25.68 73 LEU A O 1
ATOM 611 N N . GLU A 1 88 ? 41.363 40.981 -2.366 1.00 29.03 74 GLU A N 1
ATOM 612 C CA . GLU A 1 88 ? 42.518 40.178 -1.997 1.00 29.10 74 GLU A CA 1
ATOM 613 C C . GLU A 1 88 ? 43.005 40.525 -0.603 1.00 26.90 74 GLU A C 1
ATOM 614 O O . GLU A 1 88 ? 43.353 39.637 0.187 1.00 29.33 74 GLU A O 1
ATOM 620 N N . ALA A 1 89 ? 43.008 41.813 -0.288 1.00 27.34 75 ALA A N 1
ATOM 621 C CA . ALA A 1 89 ? 43.423 42.282 1.033 1.00 28.17 75 ALA A CA 1
ATOM 622 C C . ALA A 1 89 ? 42.438 41.841 2.139 1.00 26.43 75 ALA A C 1
ATOM 623 O O . ALA A 1 89 ? 42.851 41.480 3.237 1.00 25.59 75 ALA A O 1
ATOM 625 N N . ILE A 1 90 ? 41.146 41.867 1.847 1.00 25.20 76 ILE A N 1
ATOM 626 C CA . ILE A 1 90 ? 40.144 41.424 2.829 1.00 25.37 76 ILE A CA 1
ATOM 627 C C . ILE A 1 90 ? 40.301 39.924 3.096 1.00 25.24 76 ILE A C 1
ATOM 628 O O . ILE A 1 90 ? 40.347 39.490 4.239 1.00 24.90 76 ILE A O 1
ATOM 633 N N . VAL A 1 91 ? 40.419 39.144 2.029 1.00 25.48 77 VAL A N 1
ATOM 634 C CA . VAL A 1 91 ? 40.597 37.707 2.179 1.00 27.28 77 VAL A CA 1
ATOM 635 C C . VAL A 1 91 ? 41.860 37.362 2.979 1.00 26.64 77 VAL A C 1
ATOM 636 O O . VAL A 1 91 ? 41.824 36.518 3.873 1.00 26.47 77 VAL A O 1
ATOM 640 N N . GLN A 1 92 ? 42.975 38.014 2.660 1.00 26.99 78 GLN A N 1
ATOM 641 C CA . GLN A 1 92 ? 44.221 37.774 3.387 1.00 27.59 78 GLN A CA 1
ATOM 642 C C . GLN A 1 92 ? 44.064 38.140 4.863 1.00 27.81 78 GLN A C 1
ATOM 643 O O . GLN A 1 92 ? 44.492 37.396 5.754 1.00 26.12 78 GLN A O 1
ATOM 649 N N . HIS A 1 93 ? 43.439 39.284 5.131 1.00 25.91 79 HIS A N 1
ATOM 650 C CA . HIS A 1 93 ? 43.243 39.669 6.516 1.00 26.96 79 HIS A CA 1
ATOM 651 C C . HIS A 1 93 ? 42.361 38.670 7.283 1.00 25.73 79 HIS A C 1
ATOM 652 O O . HIS A 1 93 ? 42.706 38.244 8.383 1.00 26.56 79 HIS A O 1
ATOM 659 N N . LEU A 1 94 ? 41.216 38.310 6.720 1.00 25.37 80 LEU A N 1
ATOM 660 C CA . LEU A 1 94 ? 40.297 37.423 7.440 1.00 24.68 80 LEU A CA 1
ATOM 661 C C . LEU A 1 94 ? 40.930 36.057 7.695 1.00 25.10 80 LEU A C 1
ATOM 662 O O . LEU A 1 94 ? 40.777 35.489 8.773 1.00 24.25 80 LEU A O 1
ATOM 667 N N . THR A 1 95 ? 41.638 35.544 6.695 1.00 24.71 81 THR A N 1
ATOM 668 C CA . THR A 1 95 ? 42.251 34.219 6.782 1.00 25.94 81 THR A CA 1
ATOM 669 C C . THR A 1 95 ? 43.302 34.181 7.888 1.00 25.87 81 THR A C 1
ATOM 670 O O . THR A 1 95 ? 43.305 33.274 8.714 1.00 25.87 81 THR A O 1
ATOM 674 N N . GLU A 1 96 ? 44.189 35.173 7.901 1.00 26.18 82 GLU A N 1
ATOM 675 C CA . GLU A 1 96 ? 45.192 35.278 8.949 1.00 26.82 82 GLU A CA 1
ATOM 676 C C . GLU A 1 96 ? 44.544 35.487 10.319 1.00 25.26 82 GLU A C 1
ATOM 677 O O . GLU A 1 96 ? 44.937 34.856 11.292 1.00 24.86 82 GLU A O 1
ATOM 683 N N . ALA A 1 97 ? 43.532 36.349 10.385 1.00 25.07 83 ALA A N 1
ATOM 684 C CA . ALA A 1 97 ? 42.864 36.615 11.650 1.00 25.94 83 ALA A CA 1
ATOM 685 C C . ALA A 1 97 ? 42.187 35.359 12.182 1.00 24.76 83 ALA A C 1
ATOM 686 O O . ALA A 1 97 ? 42.252 35.072 13.369 1.00 25.74 83 ALA A O 1
ATOM 688 N N . ILE A 1 98 ? 41.537 34.608 11.310 1.00 23.97 84 ILE A N 1
ATOM 689 C CA . ILE A 1 98 ? 40.875 33.376 11.748 1.00 24.44 84 ILE A CA 1
ATOM 690 C C . ILE A 1 98 ? 41.894 32.340 12.222 1.00 26.32 84 ILE A C 1
ATOM 691 O O . ILE A 1 98 ? 41.752 31.760 13.296 1.00 25.75 84 ILE A O 1
ATOM 696 N N . ILE A 1 99 ? 42.934 32.118 11.422 1.00 25.65 85 ILE A N 1
ATOM 697 C CA . ILE A 1 99 ? 43.904 31.088 11.760 1.00 26.39 85 ILE A CA 1
ATOM 698 C C . ILE A 1 99 ? 44.610 31.406 13.081 1.00 26.30 85 ILE A C 1
ATOM 699 O O . ILE A 1 99 ? 44.676 30.564 13.973 1.00 26.18 85 ILE A O 1
ATOM 704 N N . SER A 1 100 ? 45.114 32.630 13.222 1.00 27.47 86 SER A N 1
ATOM 705 C CA . SER A 1 100 ? 45.804 32.995 14.452 1.00 27.54 86 SER A CA 1
ATOM 706 C C . SER A 1 100 ? 44.868 32.949 15.662 1.00 27.63 86 SER A C 1
ATOM 707 O O . SER A 1 100 ? 45.246 32.473 16.729 1.00 28.52 86 SER A O 1
ATOM 710 N N . SER A 1 101 ? 43.643 33.436 15.512 1.00 27.67 87 SER A N 1
ATOM 711 C CA . SER A 1 101 ? 42.735 33.432 16.659 1.00 28.43 87 SER A CA 1
ATOM 712 C C . SER A 1 101 ? 42.281 32.028 17.085 1.00 27.85 87 SER A C 1
ATOM 713 O O . SER A 1 101 ? 42.235 31.712 18.277 1.00 29.92 87 SER A O 1
ATOM 716 N N . LEU A 1 102 ? 41.940 31.178 16.128 1.00 27.05 88 LEU A N 1
ATOM 717 C CA . LEU A 1 102 ? 41.546 29.816 16.484 1.00 26.12 88 LEU A CA 1
ATOM 718 C C . LEU A 1 102 ? 42.714 29.071 17.132 1.00 27.24 88 LEU A C 1
ATOM 719 O O . LEU A 1 102 ? 42.523 28.274 18.038 1.00 27.25 88 LEU A O 1
ATOM 724 N N . ALA A 1 103 ? 43.930 29.334 16.666 1.00 27.52 89 ALA A N 1
ATOM 725 C CA . ALA A 1 103 ? 45.092 28.627 17.198 1.00 29.37 89 ALA A CA 1
ATOM 726 C C . ALA A 1 103 ? 45.335 29.020 18.653 1.00 31.05 89 ALA A C 1
ATOM 727 O O . ALA A 1 103 ? 45.653 28.172 19.494 1.00 31.93 89 ALA A O 1
ATOM 729 N N . VAL A 1 104 ? 45.165 30.305 18.950 1.00 31.31 90 VAL A N 1
ATOM 730 C CA . VAL A 1 104 ? 45.266 30.795 20.322 1.00 32.17 90 VAL A CA 1
ATOM 731 C C . VAL A 1 104 ? 44.190 30.162 21.205 1.00 31.66 90 VAL A C 1
ATOM 732 O O . VAL A 1 104 ? 44.476 29.678 22.299 1.00 31.70 90 VAL A O 1
ATOM 736 N N . GLU A 1 105 ? 42.957 30.132 20.717 1.00 31.24 91 GLU A N 1
ATOM 737 C CA . GLU A 1 105 ? 41.872 29.532 21.490 1.00 31.63 91 GLU A CA 1
ATOM 738 C C . GLU A 1 105 ? 42.170 28.063 21.782 1.00 31.94 91 GLU A C 1
ATOM 739 O O . GLU A 1 105 ? 41.954 27.583 22.892 1.00 31.88 91 GLU A O 1
ATOM 745 N N . PHE A 1 106 ? 42.660 27.355 20.771 1.00 30.22 92 PHE A N 1
ATOM 746 C CA . PHE A 1 106 ? 42.864 25.920 20.888 1.00 31.48 92 PHE A CA 1
ATOM 747 C C . PHE A 1 106 ? 44.001 25.616 21.862 1.00 32.11 92 PHE A C 1
ATOM 748 O O . PHE A 1 106 ? 43.916 24.717 22.710 1.00 32.21 92 PHE A O 1
ATOM 756 N N . ASP A 1 107 ? 45.071 26.381 21.712 1.00 33.03 93 ASP A N 1
ATOM 757 C CA . ASP A 1 107 ? 46.217 26.316 22.602 1.00 35.10 93 ASP A CA 1
ATOM 758 C C . ASP A 1 107 ? 45.762 26.477 24.059 1.00 34.65 93 ASP A C 1
ATOM 759 O O . ASP A 1 107 ? 46.072 25.647 24.910 1.00 35.17 93 ASP A O 1
ATOM 764 N N . HIS A 1 108 ? 45.003 27.532 24.336 1.00 34.57 94 HIS A N 1
ATOM 765 C CA . HIS A 1 108 ? 44.540 27.802 25.694 1.00 35.99 94 HIS A CA 1
ATOM 766 C C . HIS A 1 108 ? 43.636 26.702 26.228 1.00 36.50 94 HIS A C 1
ATOM 767 O O . HIS A 1 108 ? 43.774 26.284 27.377 1.00 38.40 94 HIS A O 1
ATOM 774 N N . ALA A 1 109 ? 42.709 26.239 25.394 1.00 34.40 95 ALA A N 1
ATOM 775 C CA . ALA A 1 109 ? 41.713 25.270 25.830 1.00 33.46 95 ALA A CA 1
ATOM 776 C C . ALA A 1 109 ? 42.313 23.905 26.116 1.00 34.84 95 ALA A C 1
ATOM 777 O O . ALA A 1 109 ? 41.755 23.137 26.891 1.00 36.39 95 ALA A O 1
ATOM 779 N N . THR A 1 110 ? 43.440 23.594 25.483 1.00 36.00 96 THR A N 1
ATOM 780 C CA . THR A 1 110 ? 44.028 22.260 25.599 1.00 35.24 9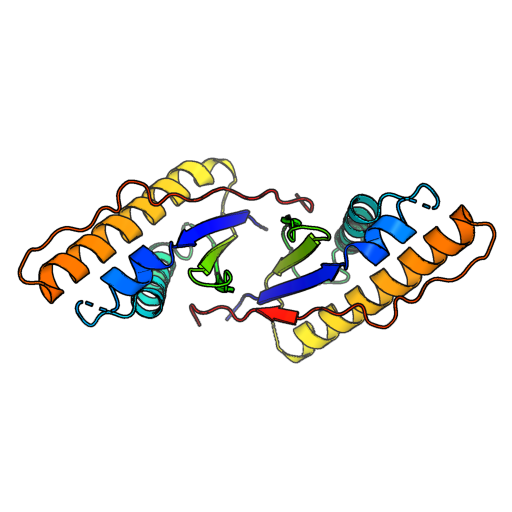6 THR A CA 1
ATOM 781 C C . THR A 1 110 ? 45.317 22.250 26.410 1.00 37.09 96 THR A C 1
ATOM 782 O O . THR A 1 110 ? 45.940 21.201 26.578 1.00 37.87 96 THR A O 1
ATOM 786 N N . GLY A 1 111 ? 45.730 23.415 26.897 1.00 36.59 97 GLY A N 1
ATOM 787 C CA . GLY A 1 111 ? 46.987 23.511 27.611 1.00 37.92 97 GLY A CA 1
ATOM 788 C C . GLY A 1 111 ? 48.179 23.367 26.683 1.00 37.98 97 GLY A C 1
ATOM 789 O O . GLY A 1 111 ? 49.207 22.811 27.064 1.00 36.93 97 GLY A O 1
ATOM 790 N N . GLY A 1 112 ? 48.041 23.853 25.452 1.00 37.54 98 GLY A N 1
ATOM 791 C CA . GLY A 1 112 ? 49.192 23.984 24.576 1.00 37.12 98 GLY A CA 1
ATOM 792 C C . GLY A 1 112 ? 49.318 23.000 23.429 1.00 37.90 98 GLY A C 1
ATOM 793 O O . GLY A 1 112 ? 50.366 22.940 22.787 1.00 38.93 98 GLY A O 1
ATOM 794 N N . GLU A 1 113 ? 48.269 22.226 23.163 1.00 38.07 99 GLU A N 1
ATOM 795 C CA . GLU A 1 113 ? 48.246 21.380 21.971 1.00 37.83 99 GLU A CA 1
ATOM 796 C C . GLU A 1 113 ? 48.056 22.229 20.719 1.00 35.87 99 GLU A C 1
ATOM 797 O O . GLU A 1 113 ? 47.593 23.366 20.802 1.00 34.91 99 GLU A O 1
ATOM 803 N N . ARG A 1 114 ? 48.424 21.674 19.567 1.00 36.29 100 ARG A N 1
ATOM 804 C CA . ARG A 1 114 ? 48.295 22.363 18.283 1.00 35.45 100 ARG A CA 1
ATOM 805 C C . ARG A 1 114 ? 47.271 21.684 17.386 1.00 32.45 100 ARG A C 1
ATOM 806 O O . ARG A 1 114 ? 46.984 20.498 17.548 1.00 32.23 100 ARG A O 1
ATOM 814 N N . VAL A 1 115 ? 46.726 22.439 16.438 1.00 30.56 101 VAL A N 1
ATOM 815 C CA . VAL A 1 115 ? 45.806 21.892 15.446 1.00 29.65 101 VAL A CA 1
ATOM 816 C C . VAL A 1 115 ? 46.120 22.479 14.072 1.00 30.68 101 VAL A C 1
ATOM 817 O O . VAL A 1 115 ? 46.542 23.637 13.957 1.00 31.02 101 VAL A O 1
ATOM 821 N N . HIS A 1 116 ? 45.935 21.670 13.035 1.00 29.05 102 HIS A N 1
ATOM 822 C CA . HIS A 1 116 ? 46.302 22.063 11.683 1.00 31.12 102 HIS A CA 1
ATOM 823 C C . HIS A 1 116 ? 45.219 22.954 11.074 1.00 30.53 102 HIS A C 1
ATOM 824 O O . HIS A 1 116 ? 44.130 22.478 10.764 1.00 28.89 102 HIS A O 1
ATOM 831 N N . LEU A 1 117 ? 45.540 24.236 10.905 1.00 29.51 103 LEU A N 1
ATOM 832 C CA . LEU A 1 117 ? 44.573 25.251 10.477 1.00 32.08 103 LEU A CA 1
ATOM 833 C C . LEU A 1 117 ? 44.996 25.972 9.203 1.00 32.62 103 LEU A C 1
ATOM 834 O O . LEU A 1 117 ? 44.273 26.831 8.695 1.00 30.60 103 LEU A O 1
ATOM 839 N N . ILE A 1 118 ? 46.173 25.644 8.685 1.00 33.54 104 ILE A N 1
ATOM 840 C CA . ILE A 1 118 ? 46.709 26.436 7.589 1.00 34.17 104 ILE A CA 1
ATOM 841 C C . ILE A 1 118 ? 46.047 26.158 6.244 1.00 34.03 104 ILE A C 1
ATOM 842 O O . ILE A 1 118 ? 46.320 26.845 5.261 1.00 36.61 104 ILE A O 1
ATOM 847 N N . ASP A 1 119 ? 45.165 25.169 6.204 1.00 34.50 105 ASP A N 1
ATOM 848 C CA . ASP A 1 119 ? 44.421 24.878 4.988 1.00 35.04 105 ASP A CA 1
ATOM 849 C C . ASP A 1 119 ? 43.143 25.697 4.898 1.00 33.77 105 ASP A C 1
ATOM 850 O O . ASP A 1 119 ? 42.490 25.689 3.866 1.00 34.04 105 ASP A O 1
ATOM 855 N N . LEU A 1 120 ? 42.762 2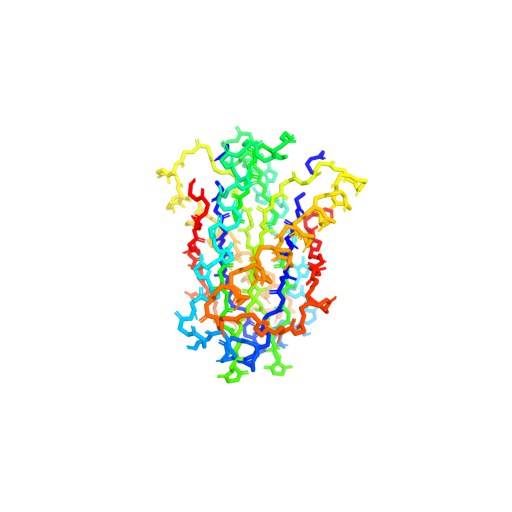6.361 5.984 1.00 32.38 106 LEU A N 1
ATOM 856 C CA . LEU A 1 120 ? 41.534 27.149 5.976 1.00 31.10 106 LEU A CA 1
ATOM 857 C C . LEU A 1 120 ? 41.671 28.260 4.962 1.00 29.77 106 LEU A C 1
ATOM 858 O O . LEU A 1 120 ? 42.648 28.997 4.971 1.00 29.59 106 LEU A O 1
ATOM 863 N N . HIS A 1 121 ? 40.699 28.376 4.069 1.00 29.70 107 HIS A N 1
ATOM 864 C CA . HIS A 1 121 ? 40.762 29.430 3.076 1.00 29.58 107 HIS A CA 1
ATOM 865 C C . HIS A 1 121 ? 39.371 29.769 2.587 1.00 29.03 107 HIS A C 1
ATOM 866 O O . HIS A 1 121 ? 38.443 28.976 2.714 1.00 27.68 107 HIS A O 1
ATOM 873 N N . PHE A 1 122 ? 39.238 30.955 2.016 1.00 28.03 108 PHE A N 1
ATOM 874 C CA . PHE A 1 122 ? 37.971 31.381 1.454 1.00 27.47 108 PHE A CA 1
ATOM 875 C C . PHE A 1 122 ? 37.980 31.145 -0.045 1.00 30.18 108 PHE A C 1
ATOM 876 O O . PHE A 1 122 ? 38.956 31.459 -0.722 1.00 29.34 108 PHE A O 1
ATOM 884 N N . GLU A 1 123 ? 36.888 30.591 -0.558 1.00 28.79 109 GLU A N 1
ATOM 885 C CA . GLU A 1 123 ? 36.613 30.648 -1.979 1.00 29.05 109 GLU A CA 1
ATOM 886 C C . GLU A 1 123 ? 35.716 31.863 -2.247 1.00 28.02 109 GLU A C 1
ATOM 887 O O . GLU A 1 123 ? 34.939 32.277 -1.386 1.00 27.54 109 GLU A O 1
ATOM 893 N N . VAL A 1 124 ? 35.855 32.457 -3.426 1.00 28.12 110 VAL A N 1
ATOM 894 C CA . VAL A 1 124 ? 35.074 33.637 -3.771 1.00 28.68 110 VAL A CA 1
ATOM 895 C C . VAL A 1 124 ? 33.966 33.314 -4.784 1.00 28.95 110 VAL A C 1
ATOM 896 O O . VAL A 1 124 ? 34.233 32.773 -5.856 1.00 27.62 110 VAL A O 1
ATOM 900 N N . LEU A 1 125 ? 32.727 33.640 -4.429 1.00 27.28 111 LEU A N 1
ATOM 901 C CA . LEU A 1 125 ? 31.609 33.512 -5.356 1.00 27.87 111 LEU A CA 1
ATOM 902 C C . LEU A 1 125 ? 31.383 34.846 -6.068 1.00 28.94 111 LEU A C 1
ATOM 903 O O . LEU A 1 125 ? 31.298 35.892 -5.421 1.00 27.14 111 LEU A O 1
ATOM 908 N N . ASP A 1 126 ? 31.311 34.801 -7.398 1.00 30.64 112 ASP A N 1
ATOM 909 C CA . ASP A 1 126 ? 31.111 36.000 -8.213 1.00 31.07 112 ASP A CA 1
ATOM 910 C C . ASP A 1 126 ? 29.653 36.428 -8.225 1.00 29.56 112 ASP A C 1
ATOM 911 O O . ASP A 1 126 ? 28.747 35.591 -8.176 1.00 28.87 112 ASP A O 1
ATOM 916 N N . ASN A 1 127 ? 29.438 37.733 -8.292 1.00 26.84 113 ASN A N 1
ATOM 917 C CA . ASN A 1 127 ? 28.100 38.274 -8.441 1.00 28.20 113 ASN A CA 1
ATOM 918 C C . ASN A 1 127 ? 27.650 38.079 -9.887 1.00 28.10 113 ASN A C 1
ATOM 919 O O . ASN A 1 127 ? 28.150 38.737 -10.799 1.00 27.28 113 ASN A O 1
ATOM 924 N N . LEU A 1 128 ? 26.702 37.173 -10.094 1.00 27.53 114 LEU A N 1
ATOM 925 C CA . LEU A 1 128 ? 26.310 36.792 -11.446 1.00 27.41 114 LEU A CA 1
ATOM 926 C C . LEU A 1 128 ? 25.486 37.860 -12.149 1.00 27.79 114 LEU A C 1
ATOM 927 O O . LEU A 1 128 ? 25.225 37.748 -13.340 1.00 28.03 114 LEU A O 1
ATOM 932 N N . LEU A 1 129 ? 25.071 38.895 -11.418 1.00 27.37 115 LEU A N 1
ATOM 933 C CA . LEU A 1 129 ? 24.352 40.007 -12.040 1.00 28.53 115 LEU A CA 1
ATOM 934 C C . LEU A 1 129 ? 25.290 40.961 -12.781 1.00 31.89 115 LEU A C 1
ATOM 935 O O . LEU A 1 129 ? 24.839 41.810 -13.545 1.00 31.64 115 LEU A O 1
ATOM 940 N N . GLU A 1 130 ? 26.591 40.823 -12.554 1.00 31.69 116 GLU A N 1
ATOM 941 C CA . GLU A 1 130 ? 27.553 41.715 -13.208 1.00 35.06 116 GLU A CA 1
ATOM 942 C C . GLU A 1 130 ? 27.580 41.513 -14.723 1.00 36.87 116 GLU A C 1
ATOM 943 O O . GLU A 1 130 ? 27.235 40.435 -15.225 1.00 38.46 116 GLU A O 1
ATOM 950 N N . PRO B 1 14 ? 25.269 50.013 6.380 1.00 41.11 0 PRO B N 1
ATOM 951 C CA . PRO B 1 14 ? 24.364 49.260 5.506 1.00 40.78 0 PRO B CA 1
ATOM 952 C C . PRO B 1 14 ? 23.476 48.295 6.288 1.00 40.20 0 PRO B C 1
ATOM 953 O O . PRO B 1 14 ? 23.804 47.900 7.412 1.00 42.39 0 PRO B O 1
ATOM 965 N N . ILE B 1 16 ? 22.224 44.737 5.564 1.00 32.09 2 ILE B N 1
ATOM 966 C CA . ILE B 1 16 ? 22.495 43.693 4.602 1.00 29.76 2 ILE B CA 1
ATOM 967 C C . ILE B 1 16 ? 21.727 42.423 4.928 1.00 29.88 2 ILE B C 1
ATOM 968 O O . ILE B 1 16 ? 21.750 41.944 6.066 1.00 29.67 2 ILE B O 1
ATOM 973 N N . ARG B 1 17 ? 21.044 41.882 3.924 1.00 28.87 3 ARG B N 1
ATOM 974 C CA . ARG B 1 17 ? 20.373 40.588 4.067 1.00 28.87 3 ARG B CA 1
ATOM 975 C C . ARG B 1 17 ? 20.786 39.659 2.935 1.00 27.67 3 ARG B C 1
ATOM 976 O O . ARG B 1 17 ? 21.197 40.117 1.868 1.00 27.02 3 ARG B O 1
ATOM 984 N N . CYS B 1 18 ? 20.677 38.356 3.177 1.00 24.48 4 CYS B N 1
ATOM 985 C CA . CYS B 1 18 ? 20.808 37.372 2.121 1.00 25.44 4 CYS B CA 1
ATOM 986 C C . CYS B 1 18 ? 19.572 36.473 2.083 1.00 26.67 4 CYS B C 1
ATOM 987 O O . CYS B 1 18 ? 19.108 35.982 3.113 1.00 25.82 4 CYS B O 1
ATOM 990 N N . LEU B 1 19 ? 19.043 36.271 0.885 1.00 25.41 5 LEU B N 1
ATOM 991 C CA . LEU B 1 19 ? 17.913 35.378 0.687 1.00 25.99 5 LEU B CA 1
ATOM 992 C C . LEU B 1 19 ? 18.465 34.124 0.050 1.00 27.45 5 LEU B C 1
ATOM 993 O O . LEU B 1 19 ? 19.452 34.187 -0.683 1.00 27.39 5 LEU B O 1
ATOM 998 N N . ARG B 1 20 ? 17.834 32.986 0.306 1.00 27.40 6 ARG B N 1
ATOM 999 C CA . ARG B 1 20 ? 18.222 31.762 -0.371 1.00 26.14 6 ARG B CA 1
ATOM 1000 C C . ARG B 1 20 ? 16.994 31.054 -0.894 1.00 29.63 6 ARG B C 1
ATOM 1001 O O . ARG B 1 20 ? 15.996 30.901 -0.186 1.00 28.70 6 ARG B O 1
ATOM 1009 N N . LEU B 1 21 ? 17.091 30.619 -2.143 1.00 29.25 7 LEU B N 1
ATOM 1010 C CA . LEU B 1 21 ? 16.047 29.862 -2.805 1.00 29.82 7 LEU B CA 1
ATOM 1011 C C . LEU B 1 21 ? 16.675 28.599 -3.396 1.00 31.63 7 LEU B C 1
ATOM 1012 O O . LEU B 1 21 ? 17.711 28.658 -4.066 1.00 28.90 7 LEU B O 1
ATOM 1017 N N . LYS B 1 22 ? 16.061 27.448 -3.138 1.00 31.08 8 LYS B N 1
ATOM 1018 C CA . LYS B 1 22 ? 16.559 26.221 -3.736 1.00 30.53 8 LYS B CA 1
ATOM 1019 C C . LYS B 1 22 ? 15.906 25.983 -5.090 1.00 29.68 8 LYS B C 1
ATOM 1020 O O . LYS B 1 22 ? 14.686 26.051 -5.228 1.00 30.86 8 LYS B O 1
ATOM 1026 N N . VAL B 1 23 ? 16.728 25.715 -6.095 1.00 28.56 9 VAL B N 1
ATOM 1027 C CA . VAL B 1 23 ? 16.210 25.267 -7.375 1.00 28.75 9 VAL B CA 1
ATOM 1028 C C . VAL B 1 23 ? 16.445 23.764 -7.501 1.00 29.35 9 VAL B C 1
ATOM 1029 O O . VAL B 1 23 ? 17.582 23.298 -7.535 1.00 27.37 9 VAL B O 1
ATOM 1033 N N . GLU B 1 24 ? 15.352 23.014 -7.539 1.00 28.37 10 GLU B N 1
ATOM 1034 C CA . GLU B 1 24 ? 15.417 21.565 -7.671 1.00 28.15 10 GLU B CA 1
ATOM 1035 C C . GLU B 1 24 ? 16.110 21.142 -8.953 1.00 26.19 10 GLU B C 1
ATOM 1036 O O . GLU B 1 24 ? 15.924 21.756 -10.003 1.00 25.78 10 GLU B O 1
ATOM 1042 N N . GLY B 1 25 ? 16.919 20.092 -8.870 1.00 26.17 11 GLY B N 1
ATOM 1043 C CA . GLY B 1 25 ? 17.576 19.581 -10.056 1.00 26.84 11 GLY B CA 1
ATOM 1044 C C . GLY B 1 25 ? 16.578 19.215 -11.145 1.00 27.03 11 GLY B C 1
ATOM 1045 O O . GLY B 1 25 ? 16.841 19.408 -12.333 1.00 24.73 11 GLY B O 1
ATOM 1046 N N . ALA B 1 26 ? 15.423 18.701 -10.742 1.00 24.00 12 ALA B N 1
ATOM 1047 C CA . ALA B 1 26 ? 14.397 18.305 -11.704 1.00 25.40 12 ALA B CA 1
ATOM 1048 C C . ALA B 1 26 ? 13.742 19.529 -12.352 1.00 25.53 12 ALA B C 1
ATOM 1049 O O . ALA B 1 26 ? 13.337 19.492 -13.517 1.00 23.83 12 ALA B O 1
ATOM 1051 N N . LEU B 1 27 ? 13.658 20.624 -11.602 1.00 26.25 13 LEU B N 1
ATOM 1052 C CA . LEU B 1 27 ? 13.114 21.857 -12.168 1.00 26.33 13 LEU B CA 1
ATOM 1053 C C . LEU B 1 27 ? 14.064 22.380 -13.245 1.00 26.14 13 LEU B C 1
ATOM 1054 O O . LEU B 1 27 ? 13.644 22.724 -14.353 1.00 26.21 13 LEU B O 1
ATOM 1059 N N . GLU B 1 28 ? 15.351 22.411 -12.924 1.00 25.51 14 GLU B N 1
ATOM 1060 C CA . GLU B 1 28 ? 16.359 22.820 -13.894 1.00 25.88 14 GLU B CA 1
ATOM 1061 C C . GLU B 1 28 ? 16.308 21.958 -15.166 1.00 25.51 14 GLU B C 1
ATOM 1062 O O . GLU B 1 28 ? 16.469 22.462 -16.282 1.00 24.84 14 GLU B O 1
ATOM 1068 N N . GLN B 1 29 ? 16.087 20.656 -15.000 1.00 25.75 15 GLN B N 1
ATOM 1069 C CA . GLN B 1 29 ? 16.020 19.757 -16.151 1.00 24.95 15 GLN B CA 1
ATOM 1070 C C . GLN B 1 29 ? 14.755 20.027 -16.975 1.00 24.59 15 GLN B C 1
ATOM 1071 O O . GLN B 1 29 ? 14.799 20.080 -18.196 1.00 25.84 15 GLN B O 1
ATOM 1077 N N . ILE B 1 30 ? 13.625 20.190 -16.303 1.00 23.78 16 ILE B N 1
ATOM 1078 C CA . ILE B 1 30 ? 12.411 20.608 -16.998 1.00 24.72 16 ILE B CA 1
ATOM 1079 C C . ILE B 1 30 ? 12.680 21.818 -17.915 1.00 26.28 16 ILE B C 1
ATOM 1080 O O . ILE B 1 30 ? 12.367 21.783 -19.102 1.00 25.76 16 ILE B O 1
ATOM 1085 N N . PHE B 1 31 ? 13.277 22.877 -17.372 1.00 24.68 17 PHE B N 1
ATOM 1086 C CA . PHE B 1 31 ? 13.600 24.044 -18.189 1.00 24.73 17 PHE B CA 1
ATOM 1087 C C . PHE B 1 31 ? 14.564 23.722 -19.322 1.00 23.66 17 PHE B C 1
ATOM 1088 O O . PHE B 1 31 ? 14.355 24.145 -20.444 1.00 25.58 17 PHE B O 1
ATOM 1096 N N . THR B 1 32 ? 15.598 22.944 -19.034 1.00 24.06 18 THR B N 1
ATOM 1097 C CA . THR B 1 32 ? 16.559 22.541 -20.054 1.00 25.63 18 THR B CA 1
ATOM 1098 C C . THR B 1 32 ? 15.889 21.815 -21.226 1.00 25.53 18 THR B C 1
ATOM 1099 O O . THR B 1 32 ? 16.197 22.047 -22.390 1.00 26.98 18 THR B O 1
ATOM 1111 N N . ALA B 1 34 ? 12.974 22.165 -22.275 1.00 25.50 20 ALA B N 1
ATOM 1112 C CA . ALA B 1 34 ? 12.176 23.116 -23.045 1.00 26.54 20 ALA B CA 1
ATOM 1113 C C . ALA B 1 34 ? 13.084 24.054 -23.837 1.00 27.51 20 ALA B C 1
ATOM 1114 O O . ALA B 1 34 ? 12.612 25.020 -24.448 1.00 26.51 20 ALA B O 1
ATOM 1116 N N . GLY B 1 35 ? 14.386 23.768 -23.809 1.00 27.82 21 GLY B N 1
ATOM 1117 C CA . GLY B 1 35 ? 15.393 24.605 -24.445 1.00 26.58 21 GLY B CA 1
ATOM 1118 C C . GLY B 1 35 ? 15.777 25.859 -23.663 1.00 28.39 21 GLY B C 1
ATOM 1119 O O . GLY B 1 35 ? 16.352 26.795 -24.223 1.00 27.93 21 GLY B O 1
ATOM 1120 N N . LEU B 1 36 ? 15.455 25.901 -22.372 1.00 27.14 22 LEU B N 1
ATOM 1121 C CA . LEU B 1 36 ? 15.758 27.083 -21.568 1.00 27.04 22 LEU B CA 1
ATOM 1122 C C . LEU B 1 36 ? 16.873 26.818 -20.554 1.00 27.74 22 LEU B C 1
ATOM 1123 O O . LEU B 1 36 ? 17.028 25.699 -20.050 1.00 25.96 22 LEU B O 1
ATOM 1128 N N . ASN B 1 37 ? 17.639 27.862 -20.257 1.00 26.31 23 ASN B N 1
ATOM 1129 C CA . ASN B 1 37 ? 18.674 27.812 -19.230 1.00 26.16 23 ASN B CA 1
ATOM 1130 C C . ASN B 1 37 ? 18.194 28.657 -18.051 1.00 26.95 23 ASN B C 1
ATOM 1131 O O . ASN B 1 37 ? 18.245 29.888 -18.083 1.00 27.43 23 ASN B O 1
ATOM 1136 N N . ILE B 1 38 ? 17.692 27.985 -17.022 1.00 26.66 24 ILE B N 1
ATOM 1137 C CA . ILE B 1 38 ? 17.010 28.657 -15.920 1.00 25.18 24 ILE B CA 1
ATOM 1138 C C . ILE B 1 38 ? 17.953 29.568 -15.127 1.00 26.28 24 ILE B C 1
ATOM 1139 O O . ILE B 1 38 ? 17.510 30.545 -14.525 1.00 24.90 24 ILE B O 1
ATOM 1144 N N . ARG B 1 39 ? 19.250 29.260 -15.139 1.00 26.47 25 ARG B N 1
ATOM 1145 C CA . ARG B 1 39 ? 20.237 30.117 -14.473 1.00 27.45 25 ARG B CA 1
ATOM 1146 C C . ARG B 1 39 ? 20.389 31.439 -15.213 1.00 26.03 25 ARG B C 1
ATOM 1147 O O . ARG B 1 39 ? 20.416 32.509 -14.602 1.00 25.19 25 ARG B O 1
ATOM 1155 N N . ASP B 1 40 ? 20.488 31.363 -16.532 1.00 27.27 26 ASP B N 1
ATOM 1156 C CA . ASP B 1 40 ? 20.524 32.572 -17.346 1.00 28.16 26 ASP B CA 1
ATOM 1157 C C . ASP B 1 40 ? 19.244 33.394 -17.199 1.00 27.04 26 ASP B C 1
ATOM 1158 O O . ASP B 1 40 ? 19.305 34.608 -17.121 1.00 25.37 26 ASP B O 1
ATOM 1163 N N . LEU B 1 41 ? 18.090 32.731 -17.173 1.00 26.28 27 LEU B N 1
ATOM 1164 C CA . LEU B 1 41 ? 16.821 33.438 -16.998 1.00 27.19 27 LEU B CA 1
ATOM 1165 C C . LEU B 1 41 ? 16.749 34.157 -15.655 1.00 26.01 27 LEU B C 1
ATOM 1166 O O . LEU B 1 41 ? 16.317 35.295 -15.574 1.00 26.67 27 LEU B O 1
ATOM 1171 N N . LEU B 1 42 ? 17.142 33.470 -14.589 1.00 26.18 28 LEU B N 1
ATOM 1172 C CA . LEU B 1 42 ? 17.142 34.073 -13.269 1.00 25.80 28 LEU B CA 1
ATOM 1173 C C . LEU B 1 42 ? 18.059 35.296 -13.215 1.00 27.56 28 LEU B C 1
ATOM 1174 O O . LEU B 1 42 ? 17.713 36.320 -12.623 1.00 25.73 28 LEU B O 1
ATOM 1179 N N . ARG B 1 43 ? 19.231 35.177 -13.824 1.00 27.34 29 ARG B N 1
ATOM 1180 C CA . ARG B 1 43 ? 20.158 36.298 -13.909 1.00 28.04 29 ARG B CA 1
ATOM 1181 C C . ARG B 1 43 ? 19.476 37.479 -14.599 1.00 28.16 29 ARG B C 1
ATOM 1182 O O . ARG B 1 43 ? 19.564 38.607 -14.129 1.00 26.61 29 ARG B O 1
ATOM 1190 N N . ASP B 1 44 ? 18.788 37.218 -15.709 1.00 27.81 30 ASP B N 1
ATOM 1191 C CA . ASP B 1 44 ? 18.086 38.292 -16.417 1.00 28.70 30 ASP B CA 1
ATOM 1192 C C . ASP B 1 44 ? 16.967 38.896 -15.558 1.00 28.37 30 ASP B C 1
ATOM 1193 O O . ASP B 1 44 ? 16.800 40.099 -15.523 1.00 27.32 30 ASP B O 1
ATOM 1198 N N . ILE B 1 45 ? 16.198 38.050 -14.878 1.00 27.58 31 ILE B N 1
ATOM 1199 C CA . ILE B 1 45 ? 15.095 38.536 -14.057 1.00 28.26 31 ILE B CA 1
ATOM 1200 C C . ILE B 1 45 ? 15.616 39.428 -12.942 1.00 27.57 31 ILE B C 1
ATOM 1201 O O . ILE B 1 45 ? 15.101 40.519 -12.707 1.00 26.08 31 ILE B O 1
ATOM 1206 N N . LEU B 1 46 ? 16.651 38.956 -12.258 1.00 26.97 32 LEU B N 1
ATOM 1207 C CA . LEU B 1 46 ? 17.260 39.719 -11.177 1.00 27.54 32 LEU B CA 1
ATOM 1208 C C . LEU B 1 46 ? 17.921 41.025 -11.654 1.00 27.33 32 LEU B C 1
ATOM 1209 O O . LEU B 1 46 ? 17.802 42.053 -10.991 1.00 26.59 32 LEU B O 1
ATOM 1214 N N . ARG B 1 47 ? 18.633 40.984 -12.777 1.00 26.30 33 ARG B N 1
ATOM 1215 C CA . ARG B 1 47 ? 19.231 42.207 -13.322 1.00 29.18 33 ARG B CA 1
ATOM 1216 C C . ARG B 1 47 ? 18.151 43.257 -13.554 1.00 30.29 33 ARG B C 1
ATOM 1217 O O . ARG B 1 47 ? 18.306 44.429 -13.196 1.00 29.35 33 ARG B O 1
ATOM 1225 N N . ARG B 1 48 ? 17.058 42.814 -14.164 1.00 29.05 34 ARG B N 1
ATOM 1226 C CA . ARG B 1 48 ? 15.939 43.686 -14.476 1.00 32.25 34 ARG B CA 1
ATOM 1227 C C . ARG B 1 48 ? 15.314 44.219 -13.188 1.00 31.69 34 ARG B C 1
ATOM 1228 O O . ARG B 1 48 ? 15.024 45.403 -13.069 1.00 32.49 34 ARG B O 1
ATOM 1236 N N . TRP B 1 49 ? 15.128 43.338 -12.211 1.00 30.55 35 TRP B N 1
ATOM 1237 C CA . TRP B 1 49 ? 14.554 43.734 -10.936 1.00 30.53 35 TRP B CA 1
ATOM 1238 C C . TRP B 1 49 ? 15.474 44.703 -10.177 1.00 31.43 35 TRP B C 1
ATOM 1239 O O . TRP B 1 49 ? 15.009 45.682 -9.597 1.00 30.45 35 TRP B O 1
ATOM 1250 N N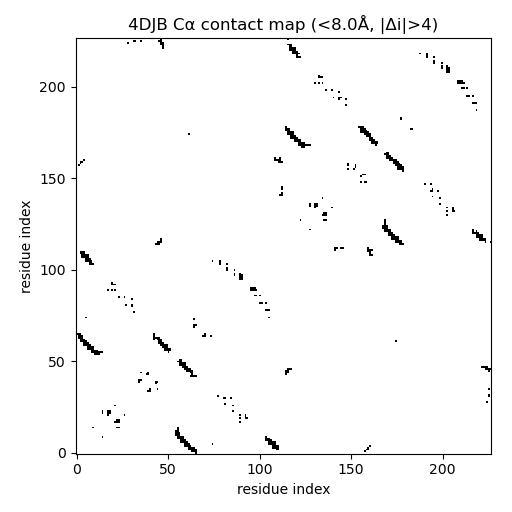 . ARG B 1 50 ? 16.775 44.426 -10.189 1.00 30.25 36 ARG B N 1
ATOM 1251 C CA . ARG B 1 50 ? 17.764 45.319 -9.585 1.00 30.98 36 ARG B CA 1
ATOM 1252 C C . ARG B 1 50 ? 17.707 46.715 -10.212 1.00 31.43 36 ARG B C 1
ATOM 1253 O O . ARG B 1 50 ? 17.776 47.723 -9.515 1.00 33.48 36 ARG B O 1
ATOM 1261 N N . ASP B 1 51 ? 17.597 46.762 -11.532 1.00 32.04 37 ASP B N 1
ATOM 1262 C CA . ASP B 1 51 ? 17.570 48.028 -12.246 1.00 34.66 37 ASP B CA 1
ATOM 1263 C C . ASP B 1 51 ? 16.279 48.791 -11.958 1.00 34.65 37 ASP B C 1
ATOM 1264 O O . ASP B 1 51 ? 16.276 50.016 -11.878 1.00 35.94 37 ASP B O 1
ATOM 1269 N N . GLU B 1 52 ? 15.189 48.050 -11.789 1.00 33.61 38 GLU B N 1
ATOM 1270 C CA . GLU B 1 52 ? 13.874 48.636 -11.557 1.00 33.72 38 GLU B CA 1
ATOM 1271 C C . GLU B 1 52 ? 13.601 48.982 -10.094 1.00 34.82 38 GLU B C 1
ATOM 1272 O O . GLU B 1 52 ? 12.462 49.327 -9.745 1.00 34.73 38 GLU B O 1
ATOM 1278 N N . ASN B 1 53 ? 14.638 48.881 -9.253 1.00 34.47 39 ASN B N 1
ATOM 1279 C CA . ASN B 1 53 ? 14.552 49.173 -7.816 1.00 32.88 39 ASN B CA 1
ATOM 1280 C C . ASN B 1 53 ? 15.776 49.868 -7.243 1.00 36.06 39 ASN B C 1
ATOM 1281 O O . ASN B 1 53 ? 15.844 50.165 -6.044 1.00 36.93 39 ASN B O 1
ATOM 1286 N N . TYR B 1 54 ? 16.767 50.110 -8.078 1.00 37.26 40 TYR B N 1
ATOM 1287 C CA . TYR B 1 54 ? 18.011 50.627 -7.547 1.00 40.05 40 TYR B CA 1
ATOM 1288 C C . TYR B 1 54 ? 17.838 52.105 -7.205 1.00 41.49 40 TYR B C 1
ATOM 1289 O O . TYR B 1 54 ? 17.224 52.871 -7.964 1.00 41.33 40 TYR B O 1
ATOM 1298 N N . LEU B 1 55 ? 18.331 52.475 -6.029 1.00 40.92 41 LEU B N 1
ATOM 1299 C CA . LEU B 1 55 ? 18.098 53.801 -5.464 1.00 41.81 41 LEU B CA 1
ATOM 1300 C C . LEU B 1 55 ? 16.727 53.901 -4.789 1.00 37.30 41 LEU B C 1
ATOM 1301 O O . LEU B 1 55 ? 16.374 54.947 -4.249 1.00 34.94 41 LEU B O 1
ATOM 1306 N N . GLY B 1 56 ? 15.966 52.807 -4.821 1.00 36.52 42 GLY B N 1
ATOM 1307 C CA . GLY B 1 56 ? 14.692 52.731 -4.125 1.00 32.91 42 GLY B CA 1
ATOM 1308 C C . GLY B 1 56 ? 14.794 51.956 -2.821 1.00 33.09 42 GLY B C 1
ATOM 1309 O O . GLY B 1 56 ? 15.524 52.345 -1.911 1.00 32.79 42 GLY B O 1
ATOM 1318 N N . VAL B 1 58 ? 16.141 48.984 -2.353 1.00 33.04 44 VAL B N 1
ATOM 1319 C CA . VAL B 1 58 ? 17.435 48.305 -2.234 1.00 33.88 44 VAL B CA 1
ATOM 1320 C C . VAL B 1 58 ? 18.540 49.085 -2.932 1.00 35.91 44 VAL B C 1
ATOM 1321 O O . VAL B 1 58 ? 18.486 49.319 -4.140 1.00 37.08 44 VAL B O 1
ATOM 1325 N N . GLU B 1 59 ? 19.540 49.488 -2.157 1.00 35.86 45 GLU B N 1
ATOM 1326 C CA . GLU B 1 59 ? 20.657 50.269 -2.671 1.00 35.00 45 GLU B CA 1
ATOM 1327 C C . GLU B 1 59 ? 21.675 49.384 -3.386 1.00 36.00 45 GLU B C 1
ATOM 1328 O O . GLU B 1 59 ? 22.593 49.884 -4.043 1.00 38.37 45 GLU B O 1
ATOM 1334 N N . GLY B 1 60 ? 21.519 48.072 -3.246 1.00 34.56 46 GLY B N 1
ATOM 1335 C CA . GLY B 1 60 ? 22.419 47.135 -3.899 1.00 34.15 46 GLY B CA 1
ATOM 1336 C C . GLY B 1 60 ? 21.885 45.713 -3.885 1.00 33.46 46 GLY B C 1
ATOM 1337 O O . GLY B 1 60 ? 21.148 45.326 -2.964 1.00 30.26 46 GLY B O 1
ATOM 1338 N N . ALA B 1 61 ? 22.261 44.934 -4.901 1.00 29.31 47 ALA B N 1
ATOM 1339 C CA . ALA B 1 61 ? 21.817 43.543 -5.008 1.00 31.57 47 ALA B CA 1
ATOM 1340 C C . ALA B 1 61 ? 22.835 42.694 -5.764 1.00 30.30 47 ALA B C 1
ATOM 1341 O O . ALA B 1 61 ? 23.355 43.117 -6.796 1.00 31.38 47 ALA B O 1
ATOM 1343 N N . GLY B 1 62 ? 23.124 41.506 -5.242 1.00 29.06 48 GLY B N 1
ATOM 1344 C CA . GLY B 1 62 ? 23.973 40.558 -5.942 1.00 26.99 48 GLY B CA 1
ATOM 1345 C C . GLY B 1 62 ? 23.310 39.193 -5.988 1.00 28.22 48 GLY B C 1
ATOM 1346 O O . GLY B 1 62 ? 22.365 38.925 -5.249 1.00 27.95 48 GLY B O 1
ATOM 1355 N N . PHE B 1 64 ? 24.284 34.933 -6.238 1.00 25.71 50 PHE B N 1
ATOM 1356 C CA . PHE B 1 64 ? 25.303 33.894 -6.214 1.00 27.17 50 PHE B CA 1
ATOM 1357 C C . PHE B 1 64 ? 24.621 32.551 -6.424 1.00 27.73 50 PHE B C 1
ATOM 1358 O O . PHE B 1 64 ? 23.489 32.351 -5.972 1.00 25.90 50 PHE B O 1
ATOM 1366 N N . ILE B 1 65 ? 25.314 31.643 -7.104 1.00 25.83 51 ILE B N 1
ATOM 1367 C CA . ILE B 1 65 ? 24.814 30.280 -7.287 1.00 29.33 51 ILE B CA 1
ATOM 1368 C C . ILE B 1 65 ? 25.803 29.260 -6.754 1.00 29.90 51 ILE B C 1
ATOM 1369 O O . ILE B 1 65 ? 26.993 29.319 -7.042 1.00 32.78 51 ILE B O 1
ATOM 1374 N N . GLU B 1 66 ? 25.298 28.321 -5.973 1.00 28.76 52 GLU B N 1
ATOM 1375 C CA . GLU B 1 66 ? 26.133 27.291 -5.399 1.00 30.55 52 GLU B CA 1
ATOM 1376 C C . GLU B 1 66 ? 25.514 25.953 -5.744 1.00 31.33 52 GLU B C 1
ATOM 1377 O O . GLU B 1 66 ? 24.333 25.724 -5.466 1.00 28.92 52 GLU B O 1
ATOM 1383 N N . GLU B 1 67 ? 26.312 25.079 -6.353 1.00 31.35 53 GLU B N 1
ATOM 1384 C CA . GLU B 1 67 ? 25.836 23.766 -6.773 1.00 31.61 53 GLU B CA 1
ATOM 1385 C C . GLU B 1 67 ? 25.303 22.952 -5.607 1.00 33.17 53 GLU B C 1
ATOM 1386 O O . GLU B 1 67 ? 25.800 23.035 -4.486 1.00 35.65 53 GLU B O 1
ATOM 1392 N N . ILE B 1 68 ? 24.276 22.165 -5.879 1.00 33.40 54 ILE B N 1
ATOM 1393 C CA . ILE B 1 68 ? 23.869 21.117 -4.959 1.00 35.01 54 ILE B CA 1
ATOM 1394 C C . ILE B 1 68 ? 24.157 19.793 -5.656 1.00 37.05 54 ILE B C 1
ATOM 1395 O O . ILE B 1 68 ? 23.905 19.645 -6.848 1.00 37.13 54 ILE B O 1
ATOM 1400 N N . HIS B 1 69 ? 24.730 18.842 -4.931 1.00 39.26 55 HIS B N 1
ATOM 1401 C CA . HIS B 1 69 ? 25.065 17.561 -5.530 1.00 39.18 55 HIS B CA 1
ATOM 1402 C C . HIS B 1 69 ? 24.027 16.549 -5.093 1.00 38.77 55 HIS B C 1
ATOM 1403 O O . HIS B 1 69 ? 23.553 16.598 -3.958 1.00 40.72 55 HIS B O 1
ATOM 1410 N N . PRO B 1 70 ? 23.640 15.652 -6.007 1.00 38.05 56 PRO B N 1
ATOM 1411 C CA . PRO B 1 70 ? 24.191 15.570 -7.370 1.00 38.19 56 PRO B CA 1
ATOM 1412 C C . PRO B 1 70 ? 23.602 16.565 -8.382 1.00 35.71 56 PRO B C 1
ATOM 1413 O O . PRO B 1 70 ? 24.131 16.702 -9.484 1.00 36.47 56 PRO B O 1
ATOM 1417 N N . GLU B 1 71 ? 22.532 17.260 -8.028 1.00 34.36 57 GLU B N 1
ATOM 1418 C CA . GLU B 1 71 ? 21.972 18.235 -8.959 1.00 32.88 57 GLU B CA 1
ATOM 1419 C C . GLU B 1 71 ? 21.124 19.282 -8.251 1.00 29.90 57 GLU B C 1
ATOM 1420 O O . GLU B 1 71 ? 20.831 19.161 -7.063 1.00 32.21 57 GLU B O 1
ATOM 1426 N N . GLY B 1 72 ? 20.728 20.314 -8.980 1.00 30.13 58 GLY B N 1
ATOM 1427 C CA . GLY B 1 72 ? 20.051 21.438 -8.353 1.00 28.48 58 GLY B CA 1
ATOM 1428 C C . GLY B 1 72 ? 21.056 22.483 -7.896 1.00 29.21 58 GLY B C 1
ATOM 1429 O O . GLY B 1 72 ? 22.270 22.296 -7.988 1.00 28.67 58 GLY B O 1
ATOM 1430 N N . PHE B 1 73 ? 20.554 23.609 -7.416 1.00 29.25 59 PHE B N 1
ATOM 1431 C CA . PHE B 1 73 ? 21.449 24.641 -6.923 1.00 28.82 59 PHE B CA 1
ATOM 1432 C C . PHE B 1 73 ? 20.733 25.545 -5.939 1.00 29.03 59 PHE B C 1
ATOM 1433 O O . PHE B 1 73 ? 19.500 25.588 -5.893 1.00 28.24 59 PHE B O 1
ATOM 1441 N N . SER B 1 74 ? 21.534 26.226 -5.127 1.00 28.41 60 SER B N 1
ATOM 1442 C CA . SER B 1 74 ? 21.062 27.261 -4.236 1.00 28.19 60 SER B CA 1
ATOM 1443 C C . SER B 1 74 ? 21.263 28.602 -4.919 1.00 27.81 60 SER B C 1
ATOM 1444 O O . SER B 1 74 ? 22.343 28.882 -5.460 1.00 26.49 60 SER B O 1
ATOM 1447 N N . LEU B 1 75 ? 20.217 29.416 -4.905 1.00 26.80 61 LEU B N 1
ATOM 1448 C CA . LEU B 1 75 ? 20.291 30.774 -5.416 1.00 28.08 61 LEU B CA 1
ATOM 1449 C C . LEU B 1 75 ? 20.331 31.715 -4.218 1.00 27.20 61 LEU B C 1
ATOM 1450 O O . LEU B 1 75 ? 19.388 31.749 -3.418 1.00 27.45 61 LEU B O 1
ATOM 1455 N N . TYR B 1 76 ? 21.432 32.450 -4.075 1.00 25.41 62 TYR B N 1
ATOM 1456 C CA . TYR B 1 76 ? 21.564 33.432 -3.007 1.00 24.71 62 TYR B CA 1
ATOM 1457 C C . TYR B 1 76 ? 21.413 34.827 -3.558 1.00 26.25 62 TYR B C 1
ATOM 1458 O O . TYR B 1 76 ? 22.028 35.170 -4.563 1.00 24.97 62 TYR B O 1
ATOM 1467 N N . VAL B 1 77 ? 20.616 35.635 -2.872 1.00 25.50 63 VAL B N 1
ATOM 1468 C CA . VAL B 1 77 ? 20.454 37.021 -3.236 1.00 25.70 63 VAL B CA 1
ATOM 1469 C C . VAL B 1 77 ? 20.928 37.939 -2.106 1.00 26.24 63 VAL B C 1
ATOM 1470 O O . VAL B 1 77 ? 20.341 37.989 -1.018 1.00 26.45 63 VAL B O 1
ATOM 1474 N N . HIS B 1 78 ? 22.013 38.646 -2.380 1.00 24.80 64 HIS B N 1
ATOM 1475 C CA . HIS B 1 78 ? 22.540 39.658 -1.480 1.00 25.14 64 HIS B CA 1
ATOM 1476 C C . HIS B 1 78 ? 21.725 40.941 -1.654 1.00 26.26 64 HIS B C 1
ATOM 1477 O O . HIS B 1 78 ? 21.490 41.383 -2.777 1.00 27.10 64 HIS B O 1
ATOM 1484 N N . LEU B 1 79 ? 21.281 41.532 -0.554 1.00 26.12 65 LEU B N 1
ATOM 1485 C CA . LEU B 1 79 ? 20.503 42.775 -0.612 1.00 27.74 65 LEU B CA 1
ATOM 1486 C C . LEU B 1 79 ? 21.035 43.798 0.378 1.00 28.11 65 LEU B C 1
ATOM 1487 O O . LEU B 1 79 ? 21.221 43.483 1.538 1.00 29.21 65 LEU B O 1
ATOM 1492 N N . ASP B 1 80 ? 21.255 45.026 -0.068 1.00 27.55 66 ASP B N 1
ATOM 1493 C CA . ASP B 1 80 ? 21.472 46.117 0.858 1.00 30.41 66 ASP B CA 1
ATOM 1494 C C . ASP B 1 80 ? 20.166 46.904 0.898 1.00 33.26 66 ASP B C 1
ATOM 1495 O O . ASP B 1 80 ? 19.856 47.643 -0.045 1.00 32.63 66 ASP B O 1
ATOM 1500 N N . VAL B 1 81 ? 19.395 46.738 1.973 1.00 30.95 67 VAL B N 1
ATOM 1501 C CA . VAL B 1 81 ? 18.061 47.338 2.033 1.00 33.40 67 VAL B CA 1
ATOM 1502 C C . VAL B 1 81 ? 18.039 48.703 2.735 1.00 34.14 67 VAL B C 1
ATOM 1503 O O . VAL B 1 81 ? 18.771 48.945 3.698 1.00 32.95 67 VAL B O 1
ATOM 1507 N N . ARG B 1 82 ? 17.190 49.588 2.225 1.00 33.57 68 ARG B N 1
ATOM 1508 C CA . ARG B 1 82 ? 17.071 50.953 2.713 1.00 3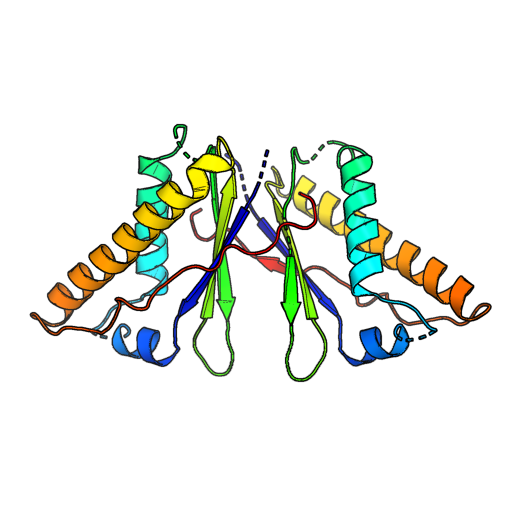4.81 68 ARG B CA 1
ATOM 1509 C C . ARG B 1 82 ? 16.554 51.000 4.166 1.00 34.98 68 ARG B C 1
ATOM 1510 O O . ARG B 1 82 ? 16.934 51.876 4.952 1.00 34.99 68 ARG B O 1
ATOM 1518 N N . ALA B 1 83 ? 15.699 50.050 4.524 1.00 32.01 69 ALA B N 1
ATOM 1519 C CA . ALA B 1 83 ? 15.247 49.910 5.907 1.00 34.13 69 ALA B CA 1
ATOM 1520 C C . ALA B 1 83 ? 14.778 48.490 6.135 1.00 32.78 69 ALA B C 1
ATOM 1521 O O . ALA B 1 83 ? 14.245 47.863 5.227 1.00 31.83 69 ALA B O 1
ATOM 1523 N N . VAL B 1 84 ? 14.955 47.985 7.350 1.00 32.87 70 VAL B N 1
ATOM 1524 C CA . VAL B 1 84 ? 14.614 46.598 7.629 1.00 34.48 70 VAL B CA 1
ATOM 1525 C C . VAL B 1 84 ? 13.139 46.272 7.388 1.00 33.04 70 VAL B C 1
ATOM 1526 O O . VAL B 1 84 ? 12.811 45.179 6.920 1.00 32.14 70 VAL B O 1
ATOM 1530 N N . SER B 1 85 ? 12.255 47.217 7.697 1.00 32.56 71 SER B N 1
ATOM 1531 C CA . SER B 1 85 ? 10.817 46.967 7.598 1.00 33.55 71 SER B CA 1
ATOM 1532 C C . SER B 1 85 ? 10.340 46.778 6.159 1.00 30.74 71 SER B C 1
ATOM 1533 O O . SER B 1 85 ? 9.209 46.373 5.934 1.00 30.90 71 SER B O 1
ATOM 1536 N N . LEU B 1 86 ? 11.200 47.081 5.193 1.00 30.55 72 LEU B N 1
ATOM 1537 C CA . LEU B 1 86 ? 10.855 46.954 3.775 1.00 29.84 72 LEU B CA 1
ATOM 1538 C C . LEU B 1 86 ? 11.056 45.541 3.225 1.00 31.01 72 LEU B C 1
ATOM 1539 O O . LEU B 1 86 ? 10.653 45.245 2.098 1.00 29.83 72 LEU B O 1
ATOM 1544 N N . LEU B 1 87 ? 11.695 44.678 4.009 1.00 30.46 73 LEU B N 1
ATOM 1545 C CA . LEU B 1 87 ? 12.112 43.361 3.520 1.00 29.35 73 LEU B CA 1
ATOM 1546 C C . LEU B 1 87 ? 10.944 42.506 3.021 1.00 31.51 73 LEU B C 1
ATOM 1547 O O . LEU B 1 87 ? 11.033 41.841 1.980 1.00 28.91 73 LEU B O 1
ATOM 1552 N N . GLU B 1 88 ? 9.850 42.512 3.775 1.00 30.90 74 GLU B N 1
ATOM 1553 C CA . GLU B 1 88 ? 8.696 41.711 3.410 1.00 33.98 74 GLU B CA 1
ATOM 1554 C C . GLU B 1 88 ? 8.176 42.082 2.020 1.00 31.78 74 GLU B C 1
ATOM 1555 O O . GLU B 1 88 ? 7.880 41.219 1.201 1.00 32.93 74 GLU B O 1
ATOM 1561 N N . ALA B 1 89 ? 8.071 43.373 1.758 1.00 32.27 75 ALA B N 1
ATOM 1562 C CA . ALA B 1 89 ? 7.581 43.837 0.468 1.00 32.72 75 ALA B CA 1
ATOM 1563 C C . ALA B 1 89 ? 8.626 43.574 -0.622 1.00 32.09 75 ALA B C 1
ATOM 1564 O O . ALA B 1 89 ? 8.286 43.274 -1.756 1.00 30.19 75 ALA B O 1
ATOM 1566 N N . ILE B 1 90 ? 9.902 43.689 -0.273 1.00 31.17 76 ILE B N 1
ATOM 1567 C CA . ILE B 1 90 ? 10.955 43.396 -1.243 1.00 31.50 76 ILE B CA 1
ATOM 1568 C C . ILE B 1 90 ? 10.904 41.927 -1.662 1.00 29.30 76 ILE B C 1
ATOM 1569 O O . ILE B 1 90 ? 10.915 41.603 -2.846 1.00 30.18 76 ILE B O 1
ATOM 1574 N N . VAL B 1 91 ? 10.849 41.038 -0.682 1.00 28.59 77 VAL B N 1
ATOM 1575 C CA . VAL B 1 91 ? 10.847 39.615 -0.965 1.00 29.79 77 VAL B CA 1
ATOM 1576 C C . VAL B 1 91 ? 9.588 39.218 -1.737 1.00 31.16 77 VAL B C 1
ATOM 1577 O O . VAL B 1 91 ? 9.646 38.411 -2.657 1.00 29.92 77 VAL B O 1
ATOM 1581 N N . GLN B 1 92 ? 8.460 39.819 -1.385 1.00 31.03 78 GLN B N 1
ATOM 1582 C CA . GLN B 1 92 ? 7.213 39.547 -2.084 1.00 32.48 78 GLN B CA 1
ATOM 1583 C C . GLN B 1 92 ? 7.315 39.882 -3.568 1.00 32.14 78 GLN B C 1
ATOM 1584 O O . GLN B 1 92 ? 6.962 39.062 -4.430 1.00 32.52 78 GLN B O 1
ATOM 1590 N N . HIS B 1 93 ? 7.786 41.089 -3.868 1.00 30.70 79 HIS B N 1
ATOM 1591 C CA . HIS B 1 93 ? 7.870 41.539 -5.253 1.00 31.09 79 HIS B CA 1
ATOM 1592 C C . HIS B 1 93 ? 8.890 40.725 -6.040 1.00 29.11 79 HIS B C 1
ATOM 1593 O O . HIS B 1 93 ? 8.666 40.394 -7.203 1.00 29.00 79 HIS B O 1
ATOM 1600 N N . LEU B 1 94 ? 10.014 40.400 -5.415 1.00 28.32 80 LEU B N 1
ATOM 1601 C CA . LEU B 1 94 ? 11.035 39.618 -6.110 1.00 29.06 80 LEU B CA 1
ATOM 1602 C C . LEU B 1 94 ? 10.512 38.210 -6.444 1.00 27.54 80 LEU B C 1
ATOM 1603 O O . LEU B 1 94 ? 10.680 37.716 -7.552 1.00 27.20 80 LEU B O 1
ATOM 1608 N N . THR B 1 95 ? 9.870 37.576 -5.473 1.00 27.64 81 THR B N 1
ATOM 1609 C CA . THR B 1 95 ? 9.304 36.250 -5.659 1.00 27.83 81 THR B CA 1
ATOM 1610 C C . THR B 1 95 ? 8.303 36.223 -6.832 1.00 28.54 81 THR B C 1
ATOM 1611 O O . THR B 1 95 ? 8.347 35.338 -7.707 1.00 26.24 81 THR B O 1
ATOM 1615 N N . GLU B 1 96 ? 7.409 37.202 -6.846 1.00 27.91 82 GLU B N 1
ATOM 1616 C CA . GLU B 1 96 ? 6.410 37.318 -7.896 1.00 28.11 82 GLU B CA 1
ATOM 1617 C C . GLU B 1 96 ? 7.037 37.513 -9.267 1.00 26.93 82 GLU B C 1
ATOM 1618 O O . GLU B 1 96 ? 6.638 36.861 -10.225 1.00 27.27 82 GLU B O 1
ATOM 1624 N N . ALA B 1 97 ? 8.019 38.407 -9.363 1.00 26.34 83 ALA B N 1
ATOM 1625 C CA . ALA B 1 97 ? 8.723 38.618 -10.614 1.00 25.80 83 ALA B CA 1
ATOM 1626 C C . ALA B 1 97 ? 9.404 37.336 -11.124 1.00 27.14 83 ALA B C 1
ATOM 1627 O O . ALA B 1 97 ? 9.354 37.043 -12.319 1.00 25.65 83 ALA B O 1
ATOM 1629 N N . ILE B 1 98 ? 10.038 36.574 -10.230 1.00 24.18 84 ILE B N 1
ATOM 1630 C CA . ILE B 1 98 ? 10.677 35.327 -10.639 1.00 24.41 84 ILE B CA 1
ATOM 1631 C C . ILE B 1 98 ? 9.657 34.301 -11.159 1.00 25.26 84 ILE B C 1
ATOM 1632 O O . ILE B 1 98 ? 9.805 33.774 -12.255 1.00 24.41 84 ILE B O 1
ATOM 1637 N N . ILE B 1 99 ? 8.622 34.030 -10.372 1.00 24.68 85 ILE B N 1
ATOM 1638 C CA . ILE B 1 99 ? 7.647 33.005 -10.716 1.00 25.36 85 ILE B CA 1
ATOM 1639 C C . ILE B 1 99 ? 6.912 33.348 -12.006 1.00 27.15 85 ILE B C 1
ATOM 1640 O O . ILE B 1 99 ? 6.784 32.523 -12.916 1.00 26.80 85 ILE B O 1
ATOM 1645 N N . SER B 1 100 ? 6.429 34.581 -12.077 1.00 26.21 86 SER B N 1
ATOM 1646 C CA . SER B 1 100 ? 5.704 35.047 -13.242 1.00 27.70 86 SER B CA 1
ATOM 1647 C C . SER B 1 100 ? 6.581 35.026 -14.489 1.00 27.81 86 SER B C 1
ATOM 1648 O O . SER B 1 100 ? 6.136 34.633 -15.560 1.00 27.66 86 SER B O 1
ATOM 1651 N N . SER B 1 101 ? 7.828 35.463 -14.351 1.00 25.02 87 SER B N 1
ATOM 1652 C CA . SER B 1 101 ? 8.717 35.543 -15.501 1.00 26.89 87 SER B CA 1
ATOM 1653 C C . SER B 1 101 ? 9.151 34.155 -16.003 1.00 27.56 87 SER B C 1
ATOM 1654 O O . SER B 1 101 ? 9.248 33.926 -17.214 1.00 27.43 87 SER B O 1
ATOM 1657 N N . LEU B 1 102 ? 9.406 33.229 -15.085 1.00 23.79 88 LEU B N 1
ATOM 1658 C CA . LEU B 1 102 ? 9.751 31.868 -15.486 1.00 25.75 88 LEU B CA 1
ATOM 1659 C C . LEU B 1 102 ? 8.545 31.207 -16.155 1.00 24.70 88 LEU B C 1
ATOM 1660 O O . LEU B 1 102 ? 8.692 30.505 -17.131 1.00 24.64 88 LEU B O 1
ATOM 1665 N N . ALA B 1 103 ? 7.361 31.443 -15.604 1.00 24.85 89 ALA B N 1
ATOM 1666 C CA . ALA B 1 103 ? 6.122 30.881 -16.132 1.00 26.84 89 ALA B CA 1
ATOM 1667 C C . ALA B 1 103 ? 5.874 31.357 -17.558 1.00 26.92 89 ALA B C 1
ATOM 1668 O O . ALA B 1 103 ? 5.544 30.573 -18.437 1.00 25.06 89 ALA B O 1
ATOM 1670 N N . VAL B 1 104 ? 6.029 32.659 -17.783 1.00 28.16 90 VAL B N 1
ATOM 1671 C CA . VAL B 1 104 ? 5.900 33.208 -19.130 1.00 27.36 90 VAL B CA 1
ATOM 1672 C C . VAL B 1 104 ? 6.905 32.561 -20.103 1.00 27.84 90 VAL B C 1
ATOM 1673 O O . VAL B 1 104 ? 6.532 32.132 -21.201 1.00 27.41 90 VAL B O 1
ATOM 1677 N N . GLU B 1 105 ? 8.174 32.479 -19.712 1.00 28.68 91 GLU B N 1
ATOM 1678 C CA . GLU B 1 105 ? 9.179 31.898 -20.611 1.00 29.48 91 GLU B CA 1
ATOM 1679 C C . GLU B 1 105 ? 8.857 30.441 -20.921 1.00 26.19 91 GLU B C 1
ATOM 1680 O O . GLU B 1 105 ? 8.983 30.003 -22.057 1.00 27.07 91 GLU B O 1
ATOM 1686 N N . PHE B 1 106 ? 8.457 29.693 -19.901 1.00 27.83 92 PHE B N 1
ATOM 1687 C CA . PHE B 1 106 ? 8.174 28.274 -20.081 1.00 25.18 92 PHE B CA 1
ATOM 1688 C C . PHE B 1 106 ? 6.991 28.078 -21.029 1.00 25.75 92 PHE B C 1
ATOM 1689 O O . PHE B 1 106 ? 7.042 27.251 -21.948 1.00 24.43 92 PHE B O 1
ATOM 1697 N N . ASP B 1 107 ? 5.923 28.833 -20.785 1.00 25.87 93 ASP B N 1
ATOM 1698 C CA . ASP B 1 107 ? 4.768 28.845 -21.677 1.00 27.38 93 ASP B CA 1
ATOM 1699 C C . ASP B 1 107 ? 5.210 29.069 -23.121 1.00 27.12 93 ASP B C 1
ATOM 1700 O O . ASP B 1 107 ? 4.836 28.324 -24.024 1.00 27.72 93 ASP B O 1
ATOM 1705 N N . HIS B 1 108 ? 6.027 30.082 -23.347 1.00 27.05 94 HIS B N 1
ATOM 1706 C CA . HIS B 1 108 ? 6.417 30.390 -24.715 1.00 28.97 94 HIS B CA 1
ATOM 1707 C C . HIS B 1 1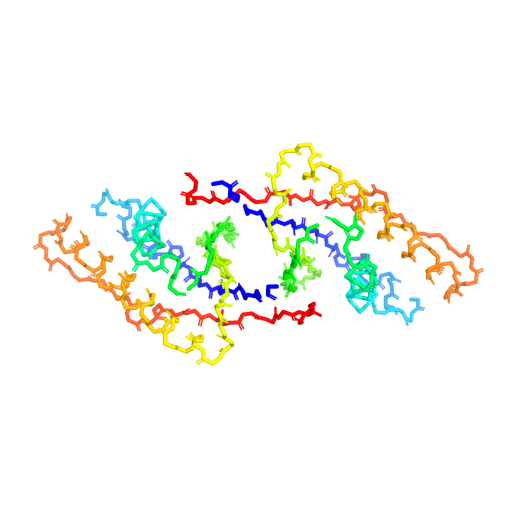08 ? 7.298 29.296 -25.338 1.00 29.72 94 HIS B C 1
ATOM 1708 O O . HIS B 1 108 ? 7.164 28.976 -26.523 1.00 28.10 94 HIS B O 1
ATOM 1715 N N . ALA B 1 109 ? 8.189 28.717 -24.539 1.00 27.97 95 ALA B N 1
ATOM 1716 C CA . ALA B 1 109 ? 9.115 27.716 -25.065 1.00 27.79 95 ALA B CA 1
ATOM 1717 C C . ALA B 1 109 ? 8.421 26.409 -25.394 1.00 26.81 95 ALA B C 1
ATOM 1718 O O . ALA B 1 109 ? 8.893 25.647 -26.228 1.00 25.92 95 ALA B O 1
ATOM 1720 N N . THR B 1 110 ? 7.303 26.144 -24.734 1.00 27.32 96 THR B N 1
ATOM 1721 C CA . THR B 1 110 ? 6.647 24.851 -24.895 1.00 28.18 96 THR B CA 1
ATOM 1722 C C . THR B 1 110 ? 5.320 24.923 -25.656 1.00 28.80 96 THR B C 1
ATOM 1723 O O . THR B 1 110 ? 4.639 23.919 -25.797 1.00 28.81 96 THR B O 1
ATOM 1727 N N . GLY B 1 111 ? 4.930 26.103 -26.126 1.00 28.88 97 GLY B N 1
ATOM 1728 C CA . GLY B 1 111 ? 3.628 26.214 -26.759 1.00 28.60 97 GLY B CA 1
ATOM 1729 C C . GLY B 1 111 ? 2.480 26.115 -25.770 1.00 28.68 97 GLY B C 1
ATOM 1730 O O . GLY B 1 111 ? 1.358 25.777 -26.133 1.00 29.03 97 GLY B O 1
ATOM 1731 N N . GLY B 1 112 ? 2.749 26.407 -24.504 1.00 29.35 98 GLY B N 1
ATOM 1732 C CA . GLY B 1 112 ? 1.673 26.519 -23.541 1.00 27.95 98 GLY B CA 1
ATOM 1733 C C . GLY B 1 112 ? 1.596 25.438 -22.487 1.00 28.73 98 GLY B C 1
ATOM 1734 O O . GLY B 1 112 ? 0.575 25.300 -21.840 1.00 30.27 98 GLY B O 1
ATOM 1735 N N . GLU B 1 113 ? 2.658 24.663 -22.307 1.00 30.05 99 GLU B N 1
ATOM 1736 C CA . GLU B 1 113 ? 2.698 23.734 -21.180 1.00 32.30 99 GLU B CA 1
ATOM 1737 C C . GLU B 1 113 ? 2.889 24.538 -19.907 1.00 32.62 99 GLU B C 1
ATOM 1738 O O . GLU B 1 113 ? 3.356 25.692 -19.940 1.00 31.39 99 GLU B O 1
ATOM 1744 N N . ARG B 1 114 ? 2.528 23.929 -18.788 1.00 32.17 100 ARG B N 1
ATOM 1745 C CA . ARG B 1 114 ? 2.703 24.552 -17.488 1.00 32.43 100 ARG B CA 1
ATOM 1746 C C . ARG B 1 114 ? 3.756 23.806 -16.691 1.00 31.39 100 ARG B C 1
ATOM 1747 O O . ARG B 1 114 ? 4.053 22.639 -16.955 1.00 30.08 100 ARG B O 1
ATOM 1755 N N . VAL B 1 115 ? 4.334 24.492 -15.719 1.00 33.31 101 VAL B N 1
ATOM 1756 C CA . VAL B 1 115 ? 5.267 23.854 -14.805 1.00 30.77 101 VAL B CA 1
ATOM 1757 C C . VAL B 1 115 ? 4.957 24.371 -13.416 1.00 30.75 101 VAL B C 1
ATOM 1758 O O . VAL B 1 115 ? 4.510 25.510 -13.248 1.00 31.24 101 VAL B O 1
ATOM 1762 N N . HIS B 1 116 ? 5.136 23.518 -12.421 1.00 31.10 102 HIS B N 1
ATOM 1763 C CA . HIS B 1 116 ? 4.775 23.880 -11.065 1.00 33.51 102 HIS B CA 1
ATOM 1764 C C . HIS B 1 116 ? 5.869 24.777 -10.464 1.00 33.61 102 HIS B C 1
ATOM 1765 O O . HIS B 1 116 ? 6.997 24.329 -10.266 1.00 32.46 102 HIS B O 1
ATOM 1772 N N . LEU B 1 117 ? 5.526 26.033 -10.185 1.00 33.06 103 LEU B N 1
ATOM 1773 C CA . LEU B 1 117 ? 6.492 27.037 -9.725 1.00 35.48 103 LEU B CA 1
ATOM 1774 C C . LEU B 1 117 ? 6.074 27.737 -8.436 1.00 38.41 103 LEU B C 1
ATOM 1775 O O . LEU B 1 117 ? 6.894 28.369 -7.767 1.00 37.58 103 LEU B O 1
ATOM 1780 N N . ILE B 1 118 ? 4.795 27.649 -8.100 1.00 39.91 104 ILE B N 1
ATOM 1781 C CA . ILE B 1 118 ? 4.246 28.472 -7.028 1.00 41.43 104 ILE B CA 1
ATOM 1782 C C . ILE B 1 118 ? 4.739 28.073 -5.638 1.00 41.72 104 ILE B C 1
ATOM 1783 O O . ILE B 1 118 ? 4.314 28.634 -4.629 1.00 41.78 104 ILE B O 1
ATOM 1788 N N . ASP B 1 119 ? 5.653 27.116 -5.588 1.00 41.29 105 ASP B N 1
ATOM 1789 C CA . ASP B 1 119 ? 6.287 26.768 -4.328 1.00 41.79 105 ASP B CA 1
ATOM 1790 C C . ASP B 1 119 ? 7.670 27.402 -4.224 1.00 41.34 105 ASP B C 1
ATOM 1791 O O . ASP B 1 119 ? 8.316 27.316 -3.180 1.00 42.25 105 ASP B O 1
ATOM 1796 N N . LEU B 1 120 ? 8.146 28.005 -5.309 1.00 38.71 106 LEU B N 1
ATOM 1797 C CA . LEU B 1 120 ? 9.417 28.708 -5.240 1.00 37.83 106 LEU B CA 1
ATOM 1798 C C . LEU B 1 120 ? 9.293 29.782 -4.168 1.00 36.76 106 LEU B C 1
ATOM 1799 O O . LEU B 1 120 ? 8.366 30.595 -4.184 1.00 35.71 106 LEU B O 1
ATOM 1804 N N . HIS B 1 121 ? 10.215 29.776 -3.218 1.00 35.85 107 HIS B N 1
ATOM 1805 C CA . HIS B 1 121 ? 10.161 30.765 -2.155 1.00 35.40 107 HIS B CA 1
ATOM 1806 C C . HIS B 1 121 ? 11.531 30.958 -1.523 1.00 33.98 107 HIS B C 1
ATOM 1807 O O . HIS B 1 121 ? 12.322 30.024 -1.423 1.00 33.47 107 HIS B O 1
ATOM 1814 N N . PHE B 1 122 ? 11.798 32.185 -1.096 1.00 32.75 108 PHE B N 1
ATOM 1815 C CA . PHE B 1 122 ? 13.048 32.510 -0.427 1.00 31.31 108 PHE B CA 1
ATOM 1816 C C . PHE B 1 122 ? 12.991 32.301 1.083 1.00 33.46 108 PHE B C 1
ATOM 1817 O O . PHE B 1 122 ? 11.972 32.568 1.734 1.00 32.99 108 PHE B O 1
ATOM 1825 N N . GLU B 1 123 ? 14.102 31.839 1.640 1.00 31.42 109 GLU B N 1
ATOM 1826 C CA . GLU B 1 123 ? 14.341 32.011 3.065 1.00 32.13 109 GLU B CA 1
ATOM 1827 C C . GLU B 1 123 ? 15.231 33.230 3.300 1.00 31.46 109 GLU B C 1
ATOM 1828 O O . GLU B 1 123 ? 16.213 33.437 2.583 1.00 29.27 109 GLU B O 1
ATOM 1834 N N . VAL B 1 124 ? 14.863 34.044 4.283 1.00 30.67 110 VAL B N 1
ATOM 1835 C CA . VAL B 1 124 ? 15.713 35.130 4.752 1.00 29.98 110 VAL B CA 1
ATOM 1836 C C . VAL B 1 124 ? 16.725 34.531 5.715 1.00 30.68 110 VAL B C 1
ATOM 1837 O O . VAL B 1 124 ? 16.363 34.090 6.801 1.00 28.80 110 VAL B O 1
ATOM 1841 N N . LEU B 1 125 ? 17.986 34.490 5.298 1.00 28.45 111 LEU B N 1
ATOM 1842 C CA . LEU B 1 125 ? 19.029 33.903 6.117 1.00 28.47 111 LEU B CA 1
ATOM 1843 C C . LEU B 1 125 ? 19.364 34.829 7.277 1.00 29.13 111 LEU B C 1
ATOM 1844 O O . LEU B 1 125 ? 19.069 36.022 7.249 1.00 27.73 111 LEU B O 1
ATOM 1849 N N . ASP B 1 126 ? 19.966 34.258 8.310 1.00 30.59 112 ASP B N 1
ATOM 1850 C CA . ASP B 1 126 ? 20.431 35.034 9.436 1.00 31.29 112 ASP B CA 1
ATOM 1851 C C . ASP B 1 126 ? 21.529 35.968 8.974 1.00 29.85 112 ASP B C 1
ATOM 1852 O O . ASP B 1 126 ? 22.299 35.632 8.080 1.00 31.61 112 ASP B O 1
ATOM 1857 N N . A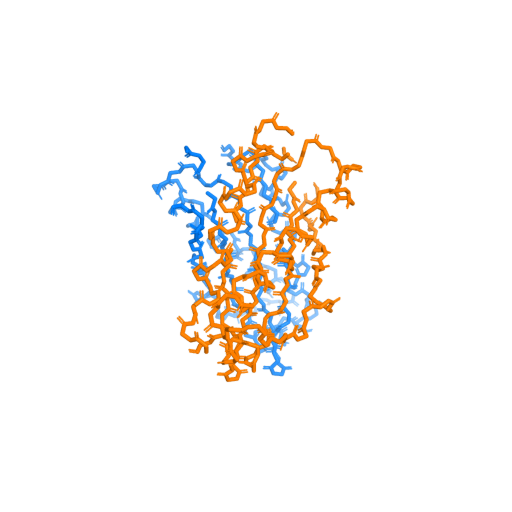SN B 1 127 ? 21.598 37.147 9.565 1.00 28.82 113 ASN B N 1
ATOM 1858 C CA . ASN B 1 127 ? 22.801 37.945 9.422 1.00 29.15 113 ASN B CA 1
ATOM 1859 C C . ASN B 1 127 ? 23.464 38.159 10.777 1.00 30.93 113 ASN B C 1
ATOM 1860 O O . ASN B 1 127 ? 23.153 39.114 11.485 1.00 30.29 113 ASN B O 1
ATOM 1865 N N . LEU B 1 128 ? 24.398 37.277 11.109 1.00 30.49 114 LEU B N 1
ATOM 1866 C CA . LEU B 1 128 ? 25.085 37.302 12.401 1.00 30.76 114 LEU B CA 1
ATOM 1867 C C . LEU B 1 128 ? 25.979 38.537 12.675 1.00 31.42 114 LEU B C 1
ATOM 1868 O O . LEU B 1 128 ? 26.391 38.770 13.817 1.00 30.89 114 LEU B O 1
ATOM 1873 N N . LEU B 1 129 ? 26.265 39.331 11.644 1.00 29.35 115 LEU B N 1
ATOM 1874 C CA . LEU B 1 129 ? 26.952 40.614 11.835 1.00 30.58 115 LEU B CA 1
ATOM 1875 C C . LEU B 1 129 ? 25.965 41.747 12.097 1.00 33.87 115 LEU B C 1
ATOM 1876 O O . LEU B 1 129 ? 26.364 42.876 12.376 1.00 35.50 115 LEU B O 1
ATOM 1881 N N . GLU B 1 130 ? 24.682 41.409 11.989 1.00 34.51 116 GLU B N 1
ATOM 1882 C CA . GLU B 1 130 ? 23.534 42.274 12.308 1.00 37.78 116 GLU B CA 1
ATOM 1883 C C . GLU B 1 130 ? 23.878 43.738 12.454 1.00 44.73 116 GLU B C 1
ATOM 1884 O O . GLU B 1 130 ? 23.691 44.506 11.503 1.00 47.48 116 GLU B O 1
#

GO terms:
  GO:0042802 identical protein binding (F, IPI)
  GO:0005515 protein binding (F, IPI)

B-factor: mean 30.87, std 5.83, range [20.4, 68.38]

Sequence (227 aa):
DPIRCLRLKVEGALEQIFTAGLNIRDLLRDILRRWRDENYLGVEGAGFIEEIHPEGFSLYVHLDVRAVSLLEAIVQHLTEAIISSLAVEFDHATGGERVHLIDLHFEVLDNLLEPIRCLRLKVEGALEQIFTAGLNIRDLLRDILRRWRDENYLGVEGAGFIEEIHPEGFSLYVHLDVRAVSLLEAIVQHLTEAIISSLAVEFDHATGGERVHLIDLHFEVLDNLLE

Radius of gyration: 19.69 Å; Cα contacts (8 Å, |Δi|>4): 349; chains: 2; bounding box: 48×39×54 Å

Nearest PDB structures (foldseek):
  4djb-assembly1_B  TM=9.614E-01  e=1.113E-17  Human adenovirus 5
  3wc1-assembly1_B  TM=5.008E-01  e=2.364E-01  Candida albicans SC5314
  2qn6-assembly1_B  TM=4.693E-01  e=3.654E-01  Saccharolobus solfataricus P2
  2idl-assembly1_A  TM=4.327E-01  e=1.192E+00  Streptococcus pneumoniae TIGR4
  4iof-assembly1_A  TM=4.053E-01  e=6.809E-01  Homo sapiens

CATH classification: 3.30.70.2870